Protein AF-V2XHR6-F1 (afdb_monomer_lite)

Organism: NCBI:txid592026

Secondary structure (DSSP, 8-state):
-HHHHHHHHHHHHHHHHHHHHHHHSSPPEEEETTEEEETTEEEEE---B--S-S-EEEEETTEEEEE--TT-TT--EEEEE-SS-EEEEEETT----TT-EEEEEETT-TT-EEESHHHHHHHHHHHH-S--B---HHHHHH--SS-EEEEEEETT-SSBEEEEEEEE-SSSEEEEETTTTEEEE--HHHHHHHHHTT--

Structure (mmCIF, N/CA/C/O backbone):
data_AF-V2XHR6-F1
#
_entry.id   AF-V2XHR6-F1
#
loop_
_atom_site.group_PDB
_atom_site.id
_atom_site.type_symbol
_atom_site.label_atom_id
_atom_site.label_alt_id
_atom_site.label_comp_id
_atom_sit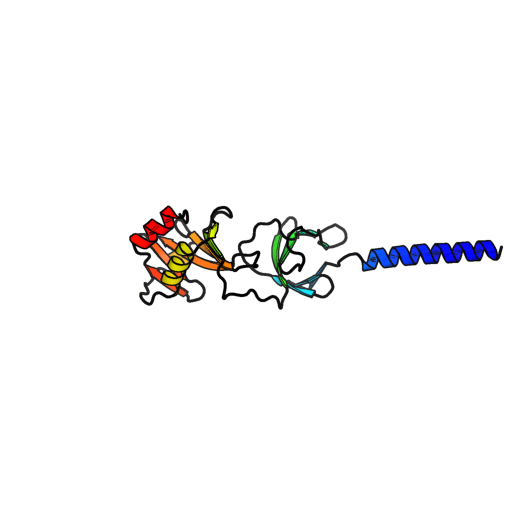e.label_asym_id
_atom_site.label_entity_id
_atom_site.label_seq_id
_atom_site.pdbx_PDB_ins_code
_atom_site.Cartn_x
_atom_site.Cartn_y
_atom_site.Cartn_z
_atom_site.occupancy
_atom_site.B_iso_or_equiv
_atom_site.auth_seq_id
_atom_site.auth_comp_id
_atom_site.auth_asym_id
_atom_site.auth_atom_id
_atom_site.pdbx_PDB_model_num
ATOM 1 N N . MET A 1 1 ? 50.169 3.629 -52.091 1.00 57.62 1 MET A N 1
ATOM 2 C CA . MET A 1 1 ? 48.699 3.752 -52.260 1.00 57.62 1 MET A CA 1
ATOM 3 C C . MET A 1 1 ? 47.903 2.581 -51.676 1.00 57.62 1 MET A C 1
ATOM 5 O O . MET A 1 1 ? 47.125 2.838 -50.771 1.00 57.62 1 MET A O 1
ATOM 9 N N . LYS A 1 2 ? 48.110 1.311 -52.079 1.00 58.31 2 LYS A N 1
ATOM 10 C CA . LYS A 1 2 ? 47.337 0.158 -51.541 1.00 58.31 2 LYS A CA 1
ATOM 11 C C . LYS A 1 2 ? 47.358 0.019 -50.005 1.00 58.31 2 LYS A C 1
ATOM 13 O O . LYS A 1 2 ? 46.316 -0.215 -49.410 1.00 58.31 2 LYS A O 1
ATOM 18 N N . LYS A 1 3 ? 48.515 0.222 -49.358 1.00 56.50 3 LYS A N 1
ATOM 19 C CA . LYS A 1 3 ? 48.637 0.144 -47.887 1.00 56.50 3 LYS A CA 1
ATOM 20 C C . LYS A 1 3 ? 47.847 1.246 -47.162 1.00 56.50 3 LYS A C 1
ATOM 22 O O . LYS A 1 3 ? 47.174 0.951 -46.189 1.00 56.50 3 LYS A O 1
ATOM 27 N N . MET A 1 4 ? 47.864 2.484 -47.667 1.00 66.38 4 MET A N 1
ATOM 28 C CA . MET A 1 4 ? 47.103 3.605 -47.085 1.00 66.38 4 MET A CA 1
ATOM 29 C C . MET A 1 4 ? 45.587 3.418 -47.223 1.00 66.38 4 MET A C 1
ATOM 31 O O . MET A 1 4 ? 44.853 3.719 -46.290 1.00 66.38 4 MET A O 1
ATOM 35 N N . LEU A 1 5 ? 45.130 2.863 -48.352 1.00 70.75 5 LEU A N 1
ATOM 36 C CA . LEU A 1 5 ? 43.724 2.501 -48.551 1.00 70.75 5 LEU A CA 1
ATOM 37 C C . LEU A 1 5 ? 43.280 1.422 -47.547 1.00 70.75 5 LEU A C 1
ATOM 39 O O . LEU A 1 5 ? 42.212 1.527 -46.956 1.00 70.75 5 LEU A O 1
ATOM 43 N N . MET A 1 6 ? 44.133 0.421 -47.307 1.00 73.44 6 MET A N 1
ATOM 44 C CA . MET A 1 6 ? 43.874 -0.654 -46.346 1.00 73.44 6 MET A CA 1
ATOM 45 C C . MET A 1 6 ? 43.779 -0.131 -44.904 1.00 73.44 6 MET A C 1
ATOM 47 O O . MET A 1 6 ? 42.862 -0.510 -44.182 1.00 73.44 6 MET A O 1
ATOM 51 N N . PHE A 1 7 ? 44.665 0.790 -44.502 1.00 74.88 7 PHE A N 1
ATOM 52 C CA . PHE A 1 7 ? 44.579 1.453 -43.195 1.00 74.88 7 PHE A CA 1
ATOM 53 C C . PHE A 1 7 ? 43.309 2.302 -43.049 1.00 74.88 7 PHE A C 1
ATOM 55 O O . PHE A 1 7 ? 42.684 2.273 -41.992 1.00 74.88 7 PHE A O 1
ATOM 62 N N . GLY A 1 8 ? 42.890 3.001 -44.111 1.00 79.62 8 GLY A N 1
ATOM 63 C CA . GLY A 1 8 ? 41.633 3.754 -44.120 1.00 79.62 8 GLY A CA 1
ATOM 64 C C . GLY A 1 8 ? 40.404 2.861 -43.925 1.00 79.62 8 GLY A C 1
ATOM 65 O O . GLY A 1 8 ? 39.538 3.183 -43.117 1.00 79.62 8 GLY A O 1
ATOM 66 N N . ILE A 1 9 ? 40.355 1.706 -44.599 1.00 83.75 9 ILE A N 1
ATOM 67 C CA . ILE A 1 9 ? 39.258 0.733 -44.457 1.00 83.75 9 ILE A CA 1
ATOM 68 C C . ILE A 1 9 ? 39.212 0.165 -43.033 1.00 83.75 9 ILE A C 1
ATOM 70 O O . ILE A 1 9 ? 38.149 0.152 -42.418 1.00 83.75 9 ILE A O 1
ATOM 74 N N . ILE A 1 10 ? 40.361 -0.243 -42.482 1.00 84.56 10 ILE A N 1
ATOM 75 C CA . ILE A 1 10 ? 40.445 -0.771 -41.110 1.00 84.56 10 ILE A CA 1
ATOM 76 C C . ILE A 1 10 ? 39.957 0.273 -40.097 1.00 84.56 10 ILE A C 1
ATOM 78 O O . ILE A 1 10 ? 39.183 -0.055 -39.200 1.00 84.56 10 ILE A O 1
ATOM 82 N N . PHE A 1 11 ? 40.355 1.536 -40.261 1.00 84.75 11 PHE A N 1
ATOM 83 C CA . PHE A 1 11 ? 39.934 2.621 -39.376 1.00 84.75 11 PHE A CA 1
ATOM 84 C C . PHE A 1 11 ? 38.416 2.863 -39.424 1.00 84.75 11 PHE A C 1
ATOM 86 O O . PHE A 1 11 ? 37.781 2.998 -38.379 1.00 84.75 11 PHE A O 1
ATOM 93 N N . VAL A 1 12 ? 37.811 2.837 -40.616 1.00 85.75 12 VAL A N 1
ATOM 94 C CA . VAL A 1 12 ? 36.351 2.949 -40.778 1.00 85.75 12 VAL A CA 1
ATOM 95 C C . VAL A 1 12 ? 35.624 1.761 -40.141 1.00 85.75 12 VAL A C 1
ATOM 97 O O . VAL A 1 12 ? 34.626 1.965 -39.454 1.00 85.75 12 VAL A O 1
ATOM 100 N N . CYS A 1 13 ? 36.134 0.535 -40.298 1.00 84.44 13 CYS A N 1
ATOM 101 C CA . CYS A 1 13 ? 35.567 -0.647 -39.644 1.00 84.44 13 CYS A CA 1
ATOM 102 C C . CYS A 1 13 ? 35.623 -0.541 -38.113 1.00 84.44 13 CYS A C 1
ATOM 104 O O . CYS A 1 13 ? 34.632 -0.840 -37.455 1.00 84.44 13 CYS A O 1
ATOM 106 N N . ILE A 1 14 ? 36.733 -0.061 -37.542 1.00 85.81 14 ILE A N 1
ATOM 107 C CA . ILE A 1 14 ? 36.858 0.158 -36.092 1.00 85.81 14 ILE A CA 1
ATOM 108 C C . ILE A 1 14 ? 35.838 1.199 -35.610 1.00 85.81 14 ILE A C 1
ATOM 110 O O . ILE A 1 14 ? 35.141 0.958 -34.626 1.00 85.81 14 ILE A O 1
ATOM 114 N N . LEU A 1 15 ? 35.693 2.324 -36.320 1.00 82.19 15 LEU A N 1
ATOM 115 C CA . LEU A 1 15 ? 34.703 3.353 -35.981 1.00 82.19 15 LEU A CA 1
ATOM 116 C C . LEU A 1 15 ? 33.262 2.831 -36.065 1.00 82.19 15 LEU A C 1
ATOM 118 O O . LEU A 1 15 ? 32.444 3.159 -35.204 1.00 82.19 15 LEU A O 1
ATOM 122 N N . LEU A 1 16 ? 32.953 2.003 -37.067 1.00 79.06 16 LEU A N 1
ATOM 123 C CA . LEU A 1 16 ? 31.651 1.349 -37.198 1.00 79.06 16 LEU A CA 1
ATOM 124 C C . LEU A 1 16 ? 31.395 0.368 -36.053 1.00 79.06 16 LEU A C 1
ATOM 126 O O . LEU A 1 16 ? 30.311 0.405 -35.480 1.00 79.06 16 LEU A O 1
ATOM 130 N N . CYS A 1 17 ? 32.384 -0.443 -35.668 1.00 77.50 17 CYS A N 1
ATOM 131 C CA . CYS A 1 17 ? 32.275 -1.347 -34.522 1.00 77.50 17 CYS A CA 1
ATOM 132 C C . CYS A 1 17 ? 32.045 -0.579 -33.211 1.00 77.50 17 CYS A C 1
ATOM 134 O O . CYS A 1 17 ? 31.165 -0.952 -32.442 1.00 77.50 17 CYS A O 1
ATOM 136 N N . ILE A 1 18 ? 32.760 0.529 -32.978 1.00 72.94 18 ILE A N 1
ATOM 137 C CA . ILE A 1 18 ? 32.564 1.387 -31.794 1.00 72.94 18 ILE A CA 1
ATOM 138 C C . ILE A 1 18 ? 31.161 2.014 -31.795 1.00 72.94 18 ILE A C 1
ATOM 140 O O . ILE A 1 18 ? 30.491 2.028 -30.760 1.00 72.94 18 ILE A O 1
ATOM 144 N N . LYS A 1 19 ? 30.671 2.491 -32.949 1.00 66.06 19 LYS A N 1
ATOM 145 C CA . LYS A 1 19 ? 29.293 2.994 -33.082 1.00 66.06 19 LYS A CA 1
ATOM 146 C C . LYS A 1 19 ? 28.244 1.905 -32.849 1.00 66.06 19 LYS A C 1
ATOM 148 O O . LYS A 1 19 ? 27.252 2.161 -32.179 1.00 66.06 19 LYS A O 1
ATOM 153 N N . LEU A 1 20 ? 28.461 0.696 -33.362 1.00 62.03 20 LEU A N 1
ATOM 154 C CA . LEU A 1 20 ? 27.555 -0.438 -33.161 1.00 62.03 20 LEU A CA 1
ATOM 155 C C . LEU A 1 20 ? 27.486 -0.837 -31.687 1.00 62.03 20 LEU A C 1
ATOM 157 O O . LEU A 1 20 ? 26.392 -0.943 -31.145 1.00 62.03 20 LEU A O 1
ATOM 161 N N . VAL A 1 21 ? 28.634 -0.964 -31.017 1.00 58.22 21 VAL A N 1
ATOM 162 C CA . VAL A 1 21 ? 28.699 -1.273 -29.579 1.00 58.22 21 VAL A CA 1
ATOM 163 C C . VAL A 1 21 ? 28.016 -0.185 -28.744 1.00 58.22 21 VAL A C 1
ATOM 165 O O . VAL A 1 21 ? 27.265 -0.498 -27.826 1.00 58.22 21 VAL A O 1
ATOM 168 N N . THR A 1 22 ? 28.198 1.093 -29.085 1.00 54.47 22 THR A N 1
ATOM 169 C CA . THR A 1 22 ? 27.545 2.202 -28.362 1.00 54.47 22 THR A CA 1
ATOM 170 C C . THR A 1 22 ? 26.046 2.339 -28.661 1.00 54.47 22 THR A C 1
ATOM 172 O O . THR A 1 22 ? 25.314 2.832 -27.807 1.00 54.47 22 THR A O 1
ATOM 175 N N . CYS A 1 23 ? 25.561 1.886 -29.822 1.00 51.00 23 CYS A N 1
ATOM 176 C CA . CYS A 1 23 ? 24.128 1.831 -30.143 1.00 51.00 23 CYS A CA 1
ATOM 177 C C . CYS A 1 23 ? 23.414 0.625 -29.512 1.00 51.00 23 CYS A C 1
ATOM 179 O O . CYS A 1 23 ? 22.261 0.768 -29.112 1.00 51.00 23 CYS A O 1
ATOM 181 N N . ILE A 1 24 ? 24.090 -0.526 -29.418 1.00 51.91 24 ILE A N 1
ATOM 182 C CA . ILE A 1 24 ? 23.574 -1.750 -28.779 1.00 51.91 24 ILE A CA 1
ATOM 183 C C . ILE A 1 24 ? 23.586 -1.617 -27.249 1.00 51.91 24 ILE A C 1
ATOM 185 O O . ILE A 1 24 ? 22.690 -2.119 -26.587 1.00 51.91 24 ILE A O 1
ATOM 189 N N . GLY A 1 25 ? 24.577 -0.923 -26.679 1.00 46.53 25 GLY A N 1
ATOM 190 C CA . GLY A 1 25 ? 24.705 -0.745 -25.228 1.00 46.53 25 GLY A CA 1
ATOM 191 C C . GLY A 1 25 ? 23.797 0.325 -24.612 1.00 46.53 25 GLY A C 1
ATOM 192 O O . GLY A 1 25 ? 23.827 0.508 -23.398 1.00 46.53 25 GLY A O 1
ATOM 193 N N . ARG A 1 26 ? 23.016 1.064 -25.411 1.00 53.12 26 ARG A N 1
ATOM 194 C CA . ARG A 1 26 ? 21.990 1.967 -24.873 1.00 53.12 26 ARG A CA 1
ATOM 195 C C . ARG A 1 26 ? 20.719 1.163 -24.662 1.00 53.12 26 ARG A C 1
ATOM 197 O O . ARG A 1 26 ? 20.143 0.707 -25.643 1.00 53.12 26 ARG A O 1
ATOM 204 N N . LYS A 1 27 ? 20.284 1.038 -23.406 1.00 57.81 27 LYS A N 1
ATOM 205 C CA . LYS A 1 27 ? 18.942 0.539 -23.109 1.00 57.81 27 LYS A CA 1
ATOM 206 C C . LYS A 1 27 ? 17.930 1.456 -23.792 1.00 57.81 27 LYS A C 1
ATOM 208 O O . LYS A 1 27 ? 17.979 2.675 -23.589 1.00 57.81 27 LYS A O 1
ATOM 213 N N . HIS A 1 28 ? 17.063 0.901 -24.629 1.00 67.81 28 HIS A N 1
ATOM 214 C CA . HIS A 1 28 ? 16.059 1.685 -25.353 1.00 67.81 28 HIS A CA 1
ATOM 215 C C . HIS A 1 28 ? 14.729 1.574 -24.621 1.00 67.81 28 HIS A C 1
ATOM 217 O O . HIS A 1 28 ? 14.176 0.482 -24.501 1.00 67.81 28 HIS A O 1
ATOM 223 N N . ALA A 1 29 ? 14.224 2.712 -24.143 1.00 73.06 29 ALA A N 1
ATOM 224 C CA . ALA A 1 29 ? 12.885 2.821 -23.585 1.00 73.06 29 ALA A CA 1
ATOM 225 C C . ALA A 1 29 ? 11.949 3.507 -24.583 1.00 73.06 29 ALA A C 1
ATOM 227 O O . ALA A 1 29 ? 12.281 4.560 -25.138 1.00 73.06 29 ALA A O 1
ATOM 228 N N . TYR A 1 30 ? 10.763 2.948 -24.793 1.00 74.62 30 TYR A N 1
ATOM 229 C CA . TYR A 1 30 ? 9.718 3.584 -25.591 1.00 74.62 30 TYR A CA 1
ATOM 230 C C . TYR A 1 30 ? 8.328 3.234 -25.067 1.00 74.62 30 TYR A C 1
ATOM 232 O O . TYR A 1 30 ? 8.140 2.230 -24.388 1.00 74.62 30 TYR A O 1
ATOM 240 N N . PHE A 1 31 ? 7.349 4.069 -25.406 1.00 76.19 31 PHE A N 1
ATOM 241 C CA . PHE A 1 31 ? 5.944 3.815 -25.105 1.00 76.19 31 PHE A CA 1
ATOM 242 C C . PHE A 1 31 ? 5.203 3.355 -26.357 1.00 76.19 31 PHE A C 1
ATOM 244 O O . PHE A 1 31 ? 5.386 3.922 -27.438 1.00 76.19 31 PHE A O 1
ATOM 251 N N . GLN A 1 32 ? 4.319 2.376 -26.196 1.00 78.19 32 GLN A N 1
ATOM 252 C CA . GLN A 1 32 ? 3.294 2.028 -27.176 1.00 78.19 32 GLN A CA 1
ATOM 253 C C . GLN A 1 32 ? 1.928 2.154 -26.495 1.00 78.19 32 GLN A C 1
ATOM 255 O O . GLN A 1 32 ? 1.488 1.266 -25.767 1.00 78.19 32 GLN A O 1
ATOM 260 N N . GLY A 1 33 ? 1.261 3.291 -26.702 1.00 78.94 33 GLY A N 1
ATOM 261 C CA . GLY A 1 33 ? 0.102 3.662 -25.887 1.00 78.94 33 GLY A CA 1
ATOM 262 C C . GLY A 1 33 ? 0.531 3.978 -24.451 1.00 78.94 33 GLY A C 1
ATOM 263 O O . GLY A 1 33 ? 1.434 4.788 -24.260 1.00 78.94 33 GLY A O 1
ATOM 264 N N . GLN A 1 34 ? -0.103 3.335 -23.467 1.00 75.81 34 GLN A N 1
ATOM 265 C CA . GLN A 1 34 ? 0.241 3.447 -22.038 1.00 75.81 34 GLN A CA 1
ATOM 266 C C . GLN A 1 34 ? 1.288 2.418 -21.577 1.00 75.81 34 GLN A C 1
ATOM 268 O O . GLN A 1 34 ? 1.705 2.440 -20.427 1.00 75.81 34 GLN A O 1
ATOM 273 N N . ILE A 1 35 ? 1.711 1.509 -22.458 1.00 81.50 35 ILE A N 1
ATOM 274 C CA . ILE A 1 35 ? 2.635 0.429 -22.108 1.00 81.50 35 ILE A CA 1
ATOM 275 C C . ILE A 1 35 ? 4.067 0.898 -22.355 1.00 81.50 35 ILE A C 1
ATOM 277 O O . ILE A 1 35 ? 4.390 1.371 -23.452 1.00 81.50 35 ILE A O 1
ATOM 281 N N . LEU A 1 36 ? 4.916 0.743 -21.343 1.00 83.12 36 LEU A N 1
ATOM 282 C CA . LEU A 1 36 ? 6.341 1.036 -21.407 1.00 83.12 36 LEU A CA 1
ATOM 283 C C . LEU A 1 36 ? 7.102 -0.228 -21.824 1.00 83.12 36 LEU A C 1
ATOM 285 O O . LEU A 1 36 ? 6.880 -1.306 -21.284 1.00 83.12 36 LEU A O 1
ATOM 289 N N . TYR A 1 37 ? 8.028 -0.086 -22.764 1.00 82.88 37 TYR A N 1
ATOM 290 C CA . TYR A 1 37 ? 8.948 -1.143 -23.163 1.00 82.88 37 TYR A CA 1
ATOM 291 C C . TYR A 1 37 ? 10.375 -0.732 -22.832 1.00 82.88 37 TYR A C 1
ATOM 293 O O . TYR A 1 37 ? 10.789 0.371 -23.192 1.00 82.88 37 TYR A O 1
ATOM 301 N N . ILE A 1 38 ? 11.124 -1.621 -22.182 1.00 80.06 38 ILE A N 1
ATOM 302 C CA . ILE A 1 38 ? 12.556 -1.463 -21.892 1.00 80.06 38 ILE A CA 1
ATOM 303 C C . ILE A 1 38 ? 13.267 -2.706 -22.416 1.00 80.06 38 ILE A C 1
ATOM 305 O O . ILE A 1 38 ? 13.015 -3.801 -21.929 1.00 80.06 38 ILE A O 1
ATOM 309 N N . ASP A 1 39 ? 14.126 -2.559 -23.425 1.00 78.06 39 ASP A N 1
ATOM 310 C CA . ASP A 1 39 ? 14.879 -3.679 -24.024 1.00 78.06 39 ASP A CA 1
ATOM 311 C C . ASP A 1 39 ? 13.999 -4.880 -24.444 1.00 78.06 39 ASP A C 1
ATOM 313 O O . ASP A 1 39 ? 14.410 -6.037 -24.393 1.00 78.06 39 ASP A O 1
ATOM 317 N N . GLY A 1 40 ? 12.768 -4.595 -24.888 1.00 79.62 40 GLY A N 1
ATOM 318 C CA . GLY A 1 40 ? 11.780 -5.598 -25.303 1.00 79.62 40 GLY A CA 1
ATOM 319 C C . GLY A 1 40 ? 10.942 -6.188 -24.164 1.00 79.62 40 GLY A C 1
ATOM 320 O O . GLY A 1 40 ? 9.994 -6.918 -24.441 1.00 79.62 40 GLY A O 1
ATOM 321 N N . GLU A 1 41 ? 11.241 -5.848 -22.911 1.00 85.19 41 GLU A N 1
ATOM 322 C CA . GLU A 1 41 ? 10.434 -6.212 -21.747 1.00 85.19 41 GLU A CA 1
ATOM 323 C C . GLU A 1 41 ? 9.270 -5.243 -21.574 1.00 85.19 41 GLU A C 1
ATOM 325 O O . GLU A 1 41 ? 9.429 -4.029 -21.716 1.00 85.19 41 GLU A O 1
ATOM 330 N N . GLU A 1 42 ? 8.099 -5.791 -21.261 1.00 88.81 42 GLU A N 1
ATOM 331 C CA . GLU A 1 42 ? 6.852 -5.043 -21.133 1.00 88.81 42 GLU A CA 1
ATOM 332 C C . GLU A 1 42 ? 6.604 -4.620 -19.681 1.00 88.81 42 GLU A C 1
ATOM 334 O O . GLU A 1 42 ? 6.702 -5.427 -18.749 1.00 88.81 42 GLU A O 1
ATOM 339 N N . TYR A 1 43 ? 6.236 -3.355 -19.511 1.00 85.69 43 TYR A N 1
ATOM 340 C CA . TYR A 1 43 ? 5.945 -2.719 -18.239 1.00 85.69 43 TYR A CA 1
ATOM 341 C C . TYR A 1 43 ? 4.559 -2.072 -18.277 1.00 85.69 43 TYR A C 1
ATOM 343 O O . TYR A 1 43 ? 4.245 -1.284 -19.174 1.00 85.69 43 TYR A O 1
ATOM 351 N N . GLU A 1 44 ? 3.749 -2.380 -17.271 1.00 86.94 44 GLU A N 1
ATOM 352 C CA . GLU A 1 44 ? 2.384 -1.880 -17.114 1.00 86.94 44 GLU A CA 1
ATOM 353 C C . GLU A 1 44 ? 2.332 -0.837 -15.997 1.00 86.94 44 GLU A C 1
ATOM 355 O O . GLU A 1 44 ? 3.025 -0.965 -14.985 1.00 86.94 44 GLU A O 1
ATOM 360 N N . GLU A 1 45 ? 1.518 0.204 -16.174 1.00 82.56 45 GLU A N 1
ATOM 361 C CA . GLU A 1 45 ? 1.297 1.213 -15.138 1.00 82.56 45 GLU A CA 1
ATOM 362 C C . GLU A 1 45 ? 0.693 0.561 -13.881 1.00 82.56 45 GLU A C 1
ATOM 364 O O . GLU A 1 45 ? -0.257 -0.218 -13.948 1.00 82.56 45 GLU A O 1
ATOM 369 N N . THR A 1 46 ? 1.240 0.883 -12.710 1.00 80.38 46 THR A N 1
ATOM 370 C CA . THR A 1 46 ? 0.733 0.418 -11.417 1.00 80.38 46 THR A CA 1
ATOM 371 C C . THR A 1 46 ? 0.692 1.570 -10.428 1.00 80.38 46 THR A C 1
ATOM 373 O O . THR A 1 46 ? 1.615 2.371 -10.323 1.00 80.38 46 THR A O 1
ATOM 376 N N . ALA A 1 47 ? -0.349 1.595 -9.601 1.00 78.50 47 ALA A N 1
ATOM 377 C CA . ALA A 1 47 ? -0.374 2.440 -8.416 1.00 78.50 47 ALA A CA 1
ATOM 378 C C . ALA A 1 47 ? 0.426 1.799 -7.269 1.00 78.50 47 ALA A C 1
ATOM 380 O O . ALA A 1 47 ? 0.627 0.576 -7.224 1.00 78.50 47 ALA A O 1
ATOM 381 N N . GLY A 1 48 ? 0.859 2.623 -6.320 1.00 75.44 48 GLY A N 1
ATOM 382 C CA . GLY A 1 48 ? 1.461 2.160 -5.078 1.00 75.44 48 GLY A CA 1
ATOM 383 C C . GLY A 1 48 ? 2.304 3.220 -4.386 1.00 75.44 48 GLY A C 1
ATOM 384 O O . GLY A 1 48 ? 2.598 4.277 -4.941 1.00 75.44 48 GLY A O 1
ATOM 385 N N . PHE A 1 49 ? 2.696 2.898 -3.161 1.00 74.94 49 PHE A N 1
ATOM 386 C CA . PHE A 1 49 ? 3.482 3.749 -2.285 1.00 74.94 49 PHE A CA 1
ATOM 387 C C . PHE A 1 49 ? 4.943 3.246 -2.246 1.00 74.94 49 PHE A C 1
ATOM 389 O O . PHE A 1 49 ? 5.290 2.349 -1.485 1.00 74.94 49 PHE A O 1
ATOM 396 N N . TYR A 1 50 ? 5.804 3.793 -3.109 1.00 69.44 50 TYR A N 1
ATOM 397 C CA . TYR A 1 50 ? 7.263 3.641 -3.157 1.00 69.44 50 TYR A CA 1
ATOM 398 C C . TYR A 1 50 ? 8.083 4.929 -2.872 1.00 69.44 50 TYR A C 1
ATOM 400 O O . TYR A 1 50 ? 7.774 6.028 -3.341 1.00 69.44 50 TYR A O 1
ATOM 408 N N . LYS A 1 51 ? 9.216 4.800 -2.167 1.00 61.47 51 LYS A N 1
ATOM 409 C CA . LYS A 1 51 ? 10.187 5.902 -2.062 1.00 61.47 51 LYS A CA 1
ATOM 410 C C . LYS A 1 51 ? 10.774 6.143 -3.455 1.00 61.47 51 LYS A C 1
ATOM 412 O O . LYS A 1 51 ? 11.288 5.215 -4.070 1.00 61.47 51 LYS A O 1
ATOM 417 N N . GLU A 1 52 ? 10.718 7.382 -3.940 1.00 55.00 52 GLU A N 1
ATOM 418 C CA . GLU A 1 52 ? 11.060 7.787 -5.319 1.00 55.00 52 GLU A CA 1
ATOM 419 C C . GLU A 1 52 ? 12.485 7.440 -5.807 1.00 55.00 52 GLU A C 1
ATOM 421 O O . GLU A 1 52 ? 12.841 7.704 -6.953 1.00 55.00 52 GLU A O 1
ATOM 426 N N . SER A 1 53 ? 13.321 6.846 -4.964 1.00 45.28 53 SER A N 1
ATOM 427 C CA . SER A 1 53 ? 14.739 6.628 -5.202 1.00 45.28 53 SER A CA 1
ATOM 428 C C . SER A 1 53 ? 15.094 5.415 -6.065 1.00 45.28 53 SER A C 1
ATOM 430 O O . SER A 1 53 ? 16.257 5.050 -5.990 1.00 45.28 53 SER A O 1
ATOM 432 N N . ASN A 1 54 ? 14.179 4.761 -6.810 1.00 52.25 54 ASN A N 1
ATOM 433 C CA . ASN A 1 54 ? 14.416 3.359 -7.227 1.00 52.25 54 ASN A CA 1
ATOM 434 C C . ASN A 1 54 ? 14.497 3.017 -8.735 1.00 52.25 54 ASN A C 1
ATOM 436 O O . ASN A 1 54 ? 15.033 1.960 -9.021 1.00 52.25 54 ASN A O 1
ATOM 440 N N . THR A 1 55 ? 14.091 3.862 -9.694 1.00 52.81 55 THR A N 1
ATOM 441 C CA . THR A 1 55 ? 14.545 3.883 -11.121 1.00 52.81 55 THR A CA 1
ATOM 442 C C . THR A 1 55 ? 13.821 5.024 -11.821 1.00 52.81 55 THR A C 1
ATOM 444 O O . THR A 1 55 ? 12.595 5.017 -11.843 1.00 52.81 55 THR A O 1
ATOM 447 N N . VAL A 1 56 ? 14.544 5.996 -12.388 1.00 55.22 56 VAL A N 1
ATOM 448 C CA . VAL A 1 56 ? 13.939 7.139 -13.094 1.00 55.22 56 VAL A CA 1
ATOM 449 C C . VAL A 1 56 ? 14.254 7.044 -14.582 1.00 55.22 56 VAL A C 1
ATOM 451 O O . VAL A 1 56 ? 15.398 7.203 -15.008 1.00 55.22 56 VAL A O 1
ATOM 454 N N . ILE A 1 57 ? 13.225 6.836 -15.398 1.00 57.81 57 ILE A N 1
ATOM 455 C CA . ILE A 1 57 ? 13.313 7.102 -16.831 1.00 57.81 57 ILE A CA 1
ATOM 456 C C . ILE A 1 57 ? 12.984 8.572 -17.029 1.00 57.81 57 ILE A C 1
ATOM 458 O O . ILE A 1 57 ? 11.854 8.995 -16.783 1.00 57.81 57 ILE A O 1
ATOM 462 N N . SER A 1 58 ? 13.960 9.342 -17.500 1.00 54.81 58 SER A N 1
ATOM 463 C CA . SER A 1 58 ? 13.746 10.746 -17.840 1.00 54.81 58 SER A CA 1
ATOM 464 C C . SER A 1 58 ? 13.656 10.896 -19.351 1.00 54.81 58 SER A C 1
ATOM 466 O O . SER A 1 58 ? 14.498 10.408 -20.113 1.00 54.81 58 SER A O 1
ATOM 468 N N . ARG A 1 59 ? 12.622 11.605 -19.801 1.00 53.69 59 ARG A N 1
ATOM 469 C CA . ARG A 1 59 ? 12.498 12.022 -21.198 1.00 53.69 59 ARG A CA 1
ATOM 470 C C . ARG A 1 59 ? 13.606 13.025 -21.535 1.00 53.69 59 ARG A C 1
ATOM 472 O O . ARG A 1 59 ? 13.736 14.049 -20.874 1.00 53.69 59 ARG A O 1
ATOM 479 N N . THR A 1 60 ? 14.379 12.735 -22.572 1.00 52.56 60 THR A N 1
ATOM 480 C CA . THR A 1 60 ? 15.359 13.654 -23.170 1.00 52.56 60 THR A CA 1
ATOM 481 C C . THR A 1 60 ? 14.879 14.094 -24.551 1.00 52.56 60 THR A C 1
ATOM 483 O O . THR A 1 60 ? 13.975 13.479 -25.126 1.00 52.56 60 THR A O 1
ATOM 486 N N . ASP A 1 61 ? 15.518 15.113 -25.123 1.00 41.38 61 ASP A N 1
ATOM 487 C CA . ASP A 1 61 ? 15.204 15.635 -26.463 1.00 41.38 61 ASP A CA 1
ATOM 488 C C . ASP A 1 61 ? 15.327 14.576 -27.583 1.00 41.38 61 ASP A C 1
ATOM 490 O O . ASP A 1 61 ? 14.781 14.755 -28.667 1.00 41.38 61 ASP A O 1
ATOM 494 N N . ASN A 1 62 ? 15.993 13.444 -27.309 1.00 47.06 62 ASN A N 1
ATOM 495 C CA . ASN A 1 62 ? 16.210 12.332 -28.242 1.00 47.06 62 ASN A CA 1
ATOM 496 C C . ASN A 1 62 ? 15.422 11.051 -27.889 1.00 47.06 62 ASN A C 1
ATOM 498 O O . ASN A 1 62 ? 15.752 9.977 -28.391 1.00 47.06 62 ASN A O 1
ATOM 502 N N . GLY A 1 63 ? 14.410 11.140 -27.019 1.00 55.94 63 GLY A N 1
ATOM 503 C CA . GLY A 1 63 ? 13.633 9.993 -26.525 1.00 55.94 63 GLY A CA 1
ATOM 504 C C . GLY A 1 63 ? 13.810 9.744 -25.024 1.00 55.94 63 GLY A C 1
ATOM 505 O O . GLY A 1 63 ? 14.444 10.530 -24.315 1.00 55.94 63 GLY A O 1
ATOM 506 N N . PHE A 1 64 ? 13.222 8.665 -24.509 1.00 58.44 64 PHE A N 1
ATOM 507 C CA . PHE A 1 64 ? 13.342 8.293 -23.098 1.00 58.44 64 PHE A CA 1
ATOM 508 C C . PHE A 1 64 ? 14.713 7.659 -22.836 1.00 58.44 64 PHE A C 1
ATOM 510 O O . PHE A 1 64 ? 15.065 6.659 -23.456 1.00 58.44 64 PHE A O 1
ATOM 517 N N . THR A 1 65 ? 15.498 8.252 -21.933 1.00 58.22 65 THR A N 1
ATOM 518 C CA . THR A 1 65 ? 16.775 7.682 -21.482 1.00 58.22 65 THR A CA 1
ATOM 519 C C . THR A 1 65 ? 16.581 7.109 -20.084 1.00 58.22 65 THR A C 1
ATOM 521 O O . THR A 1 65 ? 16.052 7.780 -19.194 1.00 58.22 65 THR A O 1
ATOM 524 N N . ILE A 1 66 ? 17.002 5.861 -19.892 1.00 59.91 66 ILE A N 1
ATOM 525 C CA . ILE A 1 66 ? 16.963 5.193 -18.591 1.00 59.91 66 ILE A CA 1
ATOM 526 C C . ILE A 1 66 ? 18.178 5.648 -17.790 1.00 59.91 66 ILE A C 1
ATOM 528 O O . ILE A 1 66 ? 19.314 5.438 -18.219 1.00 59.91 66 ILE A O 1
ATOM 532 N N . TYR A 1 67 ? 17.946 6.259 -16.633 1.00 56.41 67 TYR A N 1
ATOM 533 C CA . TYR A 1 67 ? 18.997 6.471 -15.648 1.00 56.41 67 TYR A CA 1
ATOM 534 C C . TYR A 1 67 ? 18.941 5.286 -14.686 1.00 56.41 67 TYR A C 1
ATOM 536 O O . TYR A 1 67 ? 17.934 5.083 -14.010 1.00 56.41 67 TYR A O 1
ATOM 544 N N . GLU A 1 68 ? 19.991 4.460 -14.692 1.00 51.44 68 GLU A N 1
ATOM 545 C CA . GLU A 1 68 ? 20.115 3.337 -13.760 1.00 51.44 68 GLU A CA 1
ATOM 546 C C . GLU A 1 68 ? 20.130 3.846 -12.321 1.00 51.44 68 GLU A C 1
ATOM 548 O O . GLU A 1 68 ? 20.712 4.891 -12.016 1.00 51.44 68 GLU A O 1
ATOM 553 N N . VAL A 1 69 ? 19.492 3.093 -11.433 1.00 52.16 69 VAL A N 1
ATOM 554 C CA . VAL A 1 69 ? 19.358 3.460 -10.031 1.00 52.16 69 VAL A CA 1
ATOM 555 C C . VAL A 1 69 ? 19.818 2.316 -9.137 1.00 52.16 69 VAL A C 1
ATOM 557 O O . VAL A 1 69 ? 19.626 1.138 -9.423 1.00 52.16 69 VAL A O 1
ATOM 560 N N . VAL A 1 70 ? 20.487 2.685 -8.049 1.00 45.56 70 VAL A N 1
ATOM 561 C CA . VAL A 1 70 ? 21.100 1.762 -7.095 1.00 45.56 70 VAL A CA 1
ATOM 562 C C . VAL A 1 70 ? 20.019 1.169 -6.189 1.00 45.56 70 VAL A C 1
ATOM 564 O O . VAL A 1 70 ? 19.394 1.907 -5.435 1.00 45.56 70 VAL A O 1
ATOM 567 N N . GLY A 1 71 ? 19.837 -0.156 -6.216 1.00 47.25 71 GLY A N 1
ATOM 568 C CA . GLY A 1 71 ? 18.976 -0.881 -5.266 1.00 47.25 71 GLY A CA 1
ATOM 569 C C . GLY A 1 71 ? 17.898 -1.782 -5.878 1.00 47.25 71 GLY A C 1
ATOM 570 O O . GLY A 1 71 ? 17.365 -2.616 -5.155 1.00 47.25 71 GLY A O 1
ATOM 571 N N . ASP A 1 72 ? 17.619 -1.676 -7.180 1.00 57.06 72 ASP A N 1
ATOM 572 C CA . ASP A 1 72 ? 16.739 -2.597 -7.922 1.00 57.06 72 ASP A CA 1
ATOM 573 C C . ASP A 1 72 ? 17.488 -3.162 -9.146 1.00 57.06 72 ASP A C 1
ATOM 575 O O . ASP A 1 72 ? 17.317 -2.673 -10.263 1.00 57.06 72 ASP A O 1
ATOM 579 N N . PRO A 1 73 ? 18.384 -4.153 -8.959 1.00 60.25 73 PRO A N 1
ATOM 580 C CA . PRO A 1 73 ? 19.189 -4.690 -10.058 1.00 60.25 73 PRO A CA 1
ATOM 581 C C . PRO A 1 73 ? 18.346 -5.423 -11.112 1.00 60.25 73 PRO A C 1
ATOM 583 O O . PRO A 1 73 ? 18.781 -5.562 -12.257 1.00 60.25 73 PRO A O 1
ATOM 586 N N . GLU A 1 74 ? 17.155 -5.895 -10.738 1.00 71.00 74 GLU A N 1
ATOM 587 C CA . GLU A 1 74 ? 16.250 -6.626 -11.626 1.00 71.00 74 GLU A CA 1
ATOM 588 C C . GLU A 1 74 ? 15.335 -5.694 -12.432 1.00 71.00 74 GLU A C 1
ATOM 590 O O . GLU A 1 74 ? 14.781 -6.123 -13.444 1.00 71.00 74 GLU A O 1
ATOM 595 N N . HIS A 1 75 ? 15.234 -4.417 -12.042 1.00 73.50 75 HIS A N 1
ATOM 596 C CA . HIS A 1 75 ? 14.354 -3.414 -12.647 1.00 73.50 75 HIS A CA 1
ATOM 597 C C . HIS A 1 75 ? 12.899 -3.900 -12.714 1.00 73.50 75 HIS A C 1
ATOM 599 O O . HIS A 1 75 ? 12.236 -3.767 -13.747 1.00 73.50 75 HIS A O 1
ATOM 605 N N . ASN A 1 76 ? 12.403 -4.503 -11.630 1.00 79.12 76 ASN A N 1
ATOM 606 C CA . ASN A 1 76 ? 11.020 -4.986 -11.566 1.00 79.12 76 ASN A CA 1
ATOM 607 C C . ASN A 1 76 ? 10.027 -3.818 -11.503 1.00 79.12 76 ASN A C 1
ATOM 609 O O . ASN A 1 76 ? 8.918 -3.931 -12.034 1.00 79.12 76 ASN A O 1
ATOM 613 N N . TYR A 1 77 ? 10.447 -2.692 -10.916 1.00 78.62 77 TYR A N 1
ATOM 614 C CA . TYR A 1 77 ? 9.683 -1.452 -10.879 1.00 78.62 77 TYR A CA 1
ATOM 615 C C . TYR A 1 77 ? 10.461 -0.297 -11.488 1.00 78.62 77 TYR A C 1
ATOM 617 O O . TYR A 1 77 ? 11.639 -0.086 -11.207 1.00 78.62 77 TYR A O 1
ATOM 625 N N . VAL A 1 78 ? 9.771 0.501 -12.297 1.00 78.56 78 VAL A N 1
ATOM 626 C CA . VAL A 1 78 ? 10.380 1.622 -13.003 1.00 78.56 78 VAL A CA 1
ATOM 627 C C . VAL A 1 78 ? 9.462 2.828 -12.965 1.00 78.56 78 VAL A C 1
ATOM 629 O O . VAL A 1 78 ? 8.277 2.732 -13.263 1.00 78.56 78 VAL A O 1
ATOM 632 N N . VAL A 1 79 ? 10.007 3.988 -12.613 1.00 75.62 79 VAL A N 1
ATOM 633 C CA . VAL A 1 79 ? 9.265 5.246 -12.607 1.00 75.62 79 VAL A CA 1
ATOM 634 C C . VAL A 1 79 ? 9.579 5.994 -13.893 1.00 75.62 79 VAL A C 1
ATOM 636 O O . VAL A 1 79 ? 10.716 6.410 -14.128 1.00 75.62 79 VAL A O 1
ATOM 639 N N . ALA A 1 80 ? 8.569 6.183 -14.735 1.00 72.38 80 ALA A N 1
ATOM 640 C CA . ALA A 1 80 ? 8.680 7.023 -15.916 1.00 72.38 80 ALA A CA 1
ATOM 641 C C . ALA A 1 80 ? 8.279 8.458 -15.566 1.00 72.38 80 ALA A C 1
ATOM 643 O O . ALA A 1 80 ? 7.148 8.706 -15.142 1.00 72.38 80 ALA A O 1
ATOM 644 N N . ARG A 1 81 ? 9.211 9.404 -15.749 1.00 67.88 81 ARG A N 1
ATOM 645 C CA . ARG A 1 81 ? 8.996 10.825 -15.462 1.00 67.88 81 ARG A CA 1
ATOM 646 C C . ARG A 1 81 ? 9.003 11.698 -16.706 1.00 67.88 81 ARG A C 1
ATOM 648 O O . ARG A 1 81 ? 9.866 11.601 -17.584 1.00 67.88 81 ARG A O 1
ATOM 655 N N . SER A 1 82 ? 8.064 12.633 -16.704 1.00 60.19 82 SER A N 1
ATOM 656 C CA . SER A 1 82 ? 8.034 13.821 -17.548 1.00 60.19 82 SER A CA 1
ATOM 657 C C . SER A 1 82 ? 7.914 15.064 -16.648 1.00 60.19 82 SER A C 1
ATOM 659 O O . SER A 1 82 ? 7.687 14.945 -15.447 1.00 60.19 82 SER A O 1
ATOM 661 N N . PHE A 1 83 ? 8.060 16.271 -17.204 1.00 49.69 83 PHE A N 1
ATOM 662 C CA . PHE A 1 83 ? 7.790 17.514 -16.459 1.00 49.69 83 PHE A CA 1
ATOM 663 C C . PHE A 1 83 ? 6.351 17.580 -15.901 1.00 49.69 83 PHE A C 1
ATOM 665 O O . PHE A 1 83 ? 6.103 18.306 -14.944 1.00 49.69 83 PHE A O 1
ATOM 672 N N . LEU A 1 84 ? 5.415 16.829 -16.491 1.00 50.31 84 LEU A N 1
ATOM 673 C CA . LEU A 1 84 ? 3.992 16.836 -16.144 1.00 50.31 84 LEU A CA 1
ATOM 674 C C . LEU A 1 84 ? 3.519 15.544 -15.465 1.00 50.31 84 LEU A C 1
ATOM 676 O O . LEU A 1 84 ? 2.422 15.530 -14.920 1.00 50.31 84 LEU A O 1
ATOM 680 N N . ASP A 1 85 ? 4.325 14.478 -15.484 1.00 59.53 85 ASP A N 1
ATOM 681 C CA . ASP A 1 85 ? 3.860 13.123 -15.193 1.00 59.53 85 ASP A CA 1
ATOM 682 C C . ASP A 1 85 ? 4.869 12.304 -14.380 1.00 59.53 85 ASP A C 1
ATOM 684 O O . ASP A 1 85 ? 6.076 12.356 -14.631 1.00 59.53 85 ASP A O 1
ATOM 688 N N . ASN A 1 86 ? 4.359 11.491 -13.452 1.00 70.38 86 ASN A N 1
ATOM 689 C CA . ASN A 1 86 ? 5.142 10.578 -12.618 1.00 70.38 86 ASN A CA 1
ATOM 690 C C . ASN A 1 86 ? 4.392 9.243 -12.497 1.00 70.38 86 ASN A C 1
ATOM 692 O O . ASN A 1 86 ? 3.563 9.072 -11.603 1.00 70.38 86 ASN A O 1
ATOM 696 N N . TYR A 1 87 ? 4.654 8.316 -13.420 1.00 76.75 87 TYR A N 1
ATOM 697 C CA . TYR A 1 87 ? 3.948 7.034 -13.484 1.00 76.75 87 TYR A CA 1
ATOM 698 C C . TYR A 1 87 ? 4.875 5.889 -13.082 1.00 76.75 87 TYR A C 1
ATOM 700 O O . TYR A 1 87 ? 5.919 5.654 -13.702 1.00 76.75 87 TYR A O 1
ATOM 708 N N . LEU A 1 88 ? 4.476 5.155 -12.045 1.00 80.81 88 LEU A N 1
ATOM 709 C CA . LEU A 1 88 ? 5.128 3.913 -11.656 1.00 80.81 88 LEU A CA 1
ATOM 710 C C . LEU A 1 88 ? 4.670 2.798 -12.596 1.00 80.81 88 LEU A C 1
ATOM 712 O O . LEU A 1 88 ? 3.479 2.623 -12.831 1.00 80.81 88 LEU A O 1
ATOM 716 N N . HIS A 1 89 ? 5.623 2.024 -13.092 1.00 82.62 89 HIS A N 1
ATOM 717 C CA . HIS A 1 89 ? 5.374 0.841 -13.890 1.00 82.62 89 HIS A CA 1
ATOM 718 C C . HIS A 1 89 ? 5.994 -0.391 -13.241 1.00 82.62 89 HIS A C 1
ATOM 720 O O . HIS A 1 89 ? 7.012 -0.303 -12.550 1.00 82.62 89 HIS A O 1
ATOM 726 N N . VAL A 1 90 ? 5.388 -1.545 -13.489 1.00 83.50 90 VAL A N 1
ATOM 727 C CA . VAL A 1 90 ? 5.858 -2.858 -13.050 1.00 83.50 90 VAL A CA 1
ATOM 728 C C . VAL A 1 90 ? 6.001 -3.773 -14.252 1.00 83.50 90 VAL A C 1
ATOM 730 O O . VAL A 1 90 ? 5.205 -3.712 -15.188 1.00 83.50 90 VAL A O 1
ATOM 733 N N . LYS A 1 91 ? 7.018 -4.629 -14.240 1.00 86.88 91 LYS A N 1
ATOM 734 C CA . LYS A 1 91 ? 7.203 -5.643 -15.280 1.00 86.88 91 LYS A CA 1
ATOM 735 C C . LYS A 1 91 ? 5.972 -6.565 -15.342 1.00 86.88 91 LYS A C 1
ATOM 737 O O . LYS A 1 91 ? 5.570 -7.112 -14.319 1.00 86.88 91 LYS A O 1
ATOM 742 N N . LYS A 1 92 ? 5.399 -6.786 -16.530 1.00 84.44 92 LYS A N 1
ATOM 743 C CA . LYS A 1 92 ? 4.089 -7.450 -16.750 1.00 84.44 92 LYS A CA 1
ATOM 744 C C . LYS A 1 92 ? 3.892 -8.814 -16.075 1.00 84.44 92 LYS A C 1
ATOM 746 O O . LYS A 1 92 ? 2.779 -9.183 -15.722 1.00 84.44 92 LYS A O 1
ATOM 751 N N . ASN A 1 93 ? 4.970 -9.569 -15.885 1.00 84.06 93 ASN A N 1
ATOM 752 C CA . ASN A 1 93 ? 4.929 -10.900 -15.270 1.00 84.06 93 ASN A CA 1
ATOM 753 C C . ASN A 1 93 ? 5.571 -10.944 -13.878 1.00 84.06 93 ASN A C 1
ATOM 755 O O . ASN A 1 93 ? 5.747 -12.026 -13.317 1.00 84.06 93 ASN A O 1
ATOM 759 N N . TYR A 1 94 ? 5.960 -9.796 -13.326 1.00 82.94 94 TYR A N 1
ATOM 760 C CA . TYR A 1 94 ? 6.499 -9.739 -11.979 1.00 82.94 94 TYR A CA 1
ATOM 761 C C . TYR A 1 94 ? 5.370 -9.919 -10.964 1.00 82.94 94 TYR A C 1
ATOM 763 O O . TYR A 1 94 ? 4.397 -9.165 -10.933 1.00 82.94 94 TYR A O 1
ATOM 771 N N . ALA A 1 95 ? 5.516 -10.935 -10.119 1.00 82.12 95 ALA A N 1
ATOM 772 C CA . ALA A 1 95 ? 4.587 -11.232 -9.049 1.00 82.12 95 ALA A CA 1
ATOM 773 C C . ALA A 1 95 ? 5.322 -11.177 -7.714 1.00 82.12 95 ALA A C 1
ATOM 775 O O . ALA A 1 95 ? 6.270 -11.919 -7.468 1.00 82.12 95 ALA A O 1
ATOM 776 N N . VAL A 1 96 ? 4.842 -10.298 -6.844 1.00 79.75 96 VAL A N 1
ATOM 777 C CA . VAL A 1 96 ? 5.311 -10.189 -5.466 1.00 79.75 96 VAL A CA 1
ATOM 778 C C . VAL A 1 96 ? 4.805 -11.384 -4.667 1.00 79.75 96 VAL A C 1
ATOM 780 O O . VAL A 1 96 ? 3.632 -11.755 -4.779 1.00 79.75 96 VAL A O 1
ATOM 783 N N . ASP A 1 97 ? 5.658 -11.952 -3.817 1.00 82.50 97 ASP A N 1
ATOM 784 C CA . ASP A 1 97 ? 5.226 -12.930 -2.823 1.00 82.50 97 ASP A CA 1
ATOM 785 C C . ASP A 1 97 ? 4.362 -12.249 -1.751 1.00 82.50 97 ASP A C 1
ATOM 787 O O . ASP A 1 97 ? 4.848 -11.550 -0.862 1.00 82.50 97 ASP A O 1
ATOM 791 N N . LYS A 1 98 ? 3.049 -12.472 -1.835 1.00 86.00 98 LYS A N 1
ATOM 792 C CA . LYS A 1 98 ? 2.067 -11.893 -0.910 1.00 86.00 98 LYS A CA 1
ATOM 793 C C . LYS A 1 98 ? 1.947 -12.653 0.416 1.00 86.00 98 LYS A C 1
ATOM 795 O O . LYS A 1 98 ? 1.131 -12.279 1.255 1.00 86.00 98 LYS A O 1
ATOM 800 N N . THR A 1 99 ? 2.709 -13.729 0.617 1.00 86.19 99 THR A N 1
ATOM 801 C CA . THR A 1 99 ? 2.650 -14.529 1.853 1.00 86.19 99 THR A CA 1
ATOM 802 C C . THR A 1 99 ? 3.483 -13.930 2.985 1.00 86.19 99 THR A C 1
ATOM 804 O O . THR A 1 99 ? 3.192 -14.176 4.157 1.00 86.19 99 THR A O 1
ATOM 807 N N . ALA A 1 100 ? 4.472 -13.097 2.649 1.00 89.25 100 ALA A N 1
ATOM 808 C CA . ALA A 1 100 ? 5.406 -12.508 3.596 1.00 89.25 100 ALA A CA 1
ATOM 809 C C . ALA A 1 100 ? 5.190 -10.991 3.714 1.00 89.25 100 ALA A C 1
ATOM 811 O O . ALA A 1 100 ? 5.716 -10.198 2.932 1.00 89.25 100 ALA A O 1
ATOM 812 N N . ILE A 1 101 ? 4.420 -10.580 4.722 1.00 93.56 101 ILE A N 1
ATOM 813 C CA . ILE A 1 101 ? 4.168 -9.166 5.031 1.00 93.56 101 ILE A CA 1
ATOM 814 C C . ILE A 1 101 ? 5.339 -8.616 5.852 1.00 93.56 101 ILE A C 1
ATOM 816 O O . ILE A 1 101 ? 5.675 -9.168 6.898 1.00 93.56 101 ILE A O 1
ATOM 820 N N . GLU A 1 102 ? 5.935 -7.519 5.394 1.00 92.31 102 GLU A N 1
ATOM 821 C CA . GLU A 1 102 ? 7.000 -6.796 6.100 1.00 92.31 102 GLU A CA 1
ATOM 822 C C . GLU A 1 102 ? 6.420 -5.754 7.070 1.00 92.31 102 GLU A C 1
ATOM 824 O O . GLU A 1 102 ? 6.925 -5.563 8.178 1.00 92.31 102 GLU A O 1
ATOM 829 N N . GLY A 1 103 ? 5.330 -5.094 6.670 1.00 93.56 103 GLY A N 1
ATOM 830 C CA . GLY A 1 103 ? 4.684 -4.060 7.469 1.00 93.56 103 GLY A CA 1
ATOM 831 C C . GLY A 1 103 ? 3.617 -3.293 6.698 1.00 93.56 103 GLY A C 1
ATOM 832 O O . GLY A 1 103 ? 3.108 -3.759 5.675 1.00 93.56 103 GLY A O 1
ATOM 833 N N . TYR A 1 104 ? 3.288 -2.106 7.200 1.00 93.31 104 TYR A N 1
ATOM 834 C CA . TYR A 1 104 ? 2.269 -1.230 6.628 1.00 93.31 104 TYR A CA 1
ATOM 835 C C . TYR A 1 104 ? 2.742 0.224 6.624 1.00 93.31 104 TYR A C 1
ATOM 837 O O . TYR A 1 104 ? 3.442 0.650 7.542 1.00 93.31 104 TYR A O 1
ATOM 845 N N . PHE A 1 105 ? 2.339 0.980 5.605 1.00 90.38 105 PHE A N 1
ATOM 846 C CA . PHE A 1 105 ? 2.444 2.438 5.589 1.00 90.38 105 PHE A CA 1
ATOM 847 C C . PHE A 1 105 ? 1.082 3.057 5.870 1.00 90.38 105 PHE A C 1
ATOM 849 O O . PHE A 1 105 ? 0.060 2.560 5.384 1.00 90.38 105 PHE A O 1
ATOM 856 N N . PHE A 1 106 ? 1.095 4.173 6.589 1.00 89.12 106 PHE A N 1
ATOM 857 C CA . PHE A 1 106 ? -0.085 4.973 6.887 1.00 89.12 106 PHE A CA 1
ATOM 858 C C . PHE A 1 106 ? 0.135 6.381 6.325 1.00 89.12 106 PHE A C 1
ATOM 860 O O . PHE A 1 106 ? 1.025 7.088 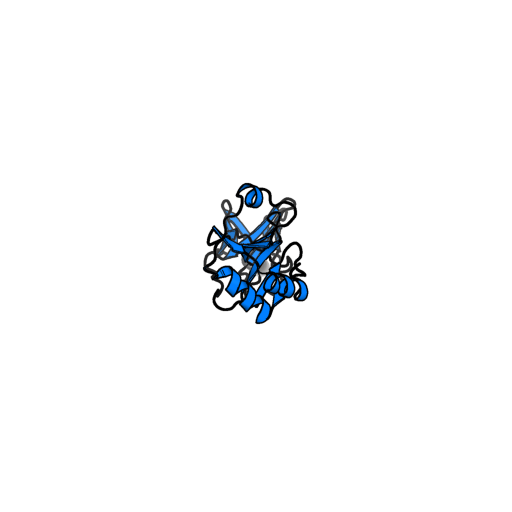6.774 1.00 89.12 106 PHE A O 1
ATOM 867 N N . GLU A 1 107 ? -0.630 6.794 5.313 1.00 79.81 107 GLU A N 1
ATOM 868 C CA . GLU A 1 107 ? -0.504 8.148 4.745 1.00 79.81 107 GLU A CA 1
ATOM 869 C C . GLU A 1 107 ? -0.771 9.248 5.800 1.00 79.81 107 GLU A C 1
ATOM 871 O O . GLU A 1 107 ? -1.547 9.030 6.744 1.00 79.81 107 GLU A O 1
ATOM 876 N N . PRO A 1 108 ? -0.171 10.452 5.643 1.00 58.94 108 PRO A N 1
ATOM 877 C CA . PRO A 1 108 ? 0.341 11.017 4.383 1.00 58.94 108 PRO A CA 1
ATOM 878 C C . PRO A 1 108 ? 1.849 10.855 4.069 1.00 58.94 108 PRO A C 1
ATOM 880 O O . PRO A 1 108 ? 2.274 11.363 3.031 1.00 58.94 108 PRO A O 1
ATOM 883 N N . GLY A 1 109 ? 2.682 10.198 4.891 1.00 59.62 109 GLY A N 1
ATOM 884 C CA . GLY A 1 109 ? 4.149 10.204 4.707 1.00 59.62 109 GLY A CA 1
ATOM 885 C C . GLY A 1 109 ? 4.830 8.836 4.536 1.00 59.62 109 GLY A C 1
ATOM 886 O O . GLY A 1 109 ? 4.451 7.850 5.153 1.00 59.62 109 GLY A O 1
ATOM 887 N N . TYR A 1 110 ? 5.936 8.778 3.769 1.00 54.41 110 TYR A N 1
ATOM 888 C CA . TYR A 1 110 ? 6.845 7.601 3.739 1.00 54.41 110 TYR A CA 1
ATOM 889 C C . TYR A 1 110 ? 7.505 7.281 5.075 1.00 54.41 110 TYR A C 1
ATOM 891 O O . TYR A 1 110 ? 7.998 6.169 5.251 1.00 54.41 110 TYR A O 1
ATOM 899 N N . GLY A 1 111 ? 7.567 8.259 5.981 1.00 61.09 111 GLY A N 1
ATOM 900 C CA . GLY A 1 111 ? 8.123 8.077 7.319 1.00 61.09 111 GLY A CA 1
ATOM 901 C C . GLY A 1 111 ? 7.287 7.151 8.201 1.00 61.09 111 GLY A C 1
ATOM 902 O O . GLY A 1 111 ? 7.812 6.638 9.181 1.00 61.09 111 GLY A O 1
ATOM 903 N N . ASP A 1 112 ? 6.040 6.876 7.817 1.00 76.38 112 ASP A N 1
ATOM 904 C CA . ASP A 1 112 ? 5.055 6.189 8.655 1.00 76.38 112 ASP A CA 1
ATOM 905 C C . ASP A 1 112 ? 5.011 4.680 8.355 1.00 76.38 112 ASP A C 1
ATOM 907 O O . ASP A 1 112 ? 3.958 4.038 8.368 1.00 76.38 112 ASP A O 1
ATOM 911 N N . PHE A 1 113 ? 6.178 4.110 8.029 1.00 88.69 113 PHE A N 1
ATOM 912 C CA . PHE A 1 113 ? 6.345 2.670 7.884 1.00 88.69 113 PHE A CA 1
ATOM 913 C C . PHE A 1 113 ? 6.436 2.009 9.255 1.00 88.69 113 PHE A C 1
ATOM 915 O O . PHE A 1 113 ? 7.384 2.237 10.010 1.00 88.69 113 PHE A O 1
ATOM 922 N N . ILE A 1 114 ? 5.484 1.129 9.541 1.00 92.06 114 ILE A N 1
ATOM 923 C CA . ILE A 1 114 ? 5.442 0.359 10.778 1.00 92.06 114 ILE A CA 1
ATOM 924 C C . ILE A 1 114 ? 5.624 -1.110 10.414 1.00 92.06 114 ILE A C 1
ATOM 926 O O . ILE A 1 114 ? 4.848 -1.683 9.644 1.00 92.06 114 ILE A O 1
ATOM 930 N N . SER A 1 115 ? 6.654 -1.725 10.989 1.00 93.25 115 SER A N 1
ATOM 931 C CA . SER A 1 115 ? 6.968 -3.145 10.824 1.00 93.25 115 SER A CA 1
ATOM 932 C C . SER A 1 115 ? 6.851 -3.891 12.150 1.00 93.25 115 SER A C 1
ATOM 934 O O . SER A 1 115 ? 6.788 -3.293 13.226 1.00 93.25 115 SER A O 1
ATOM 936 N N . GLY A 1 116 ? 6.834 -5.219 12.071 1.00 94.94 116 GLY A N 1
ATOM 937 C CA . GLY A 1 116 ? 6.833 -6.095 13.238 1.00 94.94 116 GLY A CA 1
ATOM 938 C C . GLY A 1 116 ? 5.497 -6.786 13.500 1.00 94.94 116 GLY A C 1
ATOM 939 O O . GLY A 1 116 ? 4.449 -6.445 12.954 1.00 94.94 116 GLY A O 1
ATOM 940 N N . LYS A 1 117 ? 5.553 -7.811 14.355 1.00 95.69 117 LYS A N 1
ATOM 941 C CA . LYS A 1 117 ? 4.439 -8.738 14.590 1.00 95.69 117 LYS A CA 1
ATOM 942 C C . LYS A 1 117 ? 3.163 -8.039 15.061 1.00 95.69 117 LYS A C 1
ATOM 944 O O . LYS A 1 117 ? 2.080 -8.418 14.640 1.00 95.69 117 LYS A O 1
ATOM 949 N N . GLU A 1 118 ? 3.288 -7.027 15.916 1.00 96.81 118 GLU A N 1
ATOM 950 C CA . GLU A 1 118 ? 2.128 -6.372 16.522 1.00 96.81 118 GLU A CA 1
ATOM 951 C C . GLU A 1 118 ? 1.245 -5.659 15.490 1.00 96.81 118 GLU A C 1
ATOM 953 O O . GLU A 1 118 ? 0.041 -5.908 15.448 1.00 96.81 118 GLU A O 1
ATOM 958 N N . ILE A 1 119 ? 1.830 -4.836 14.610 1.00 96.56 119 ILE A N 1
ATOM 959 C CA . ILE A 1 119 ? 1.054 -4.156 13.565 1.00 96.56 119 ILE A CA 1
ATOM 960 C C . ILE A 1 119 ? 0.474 -5.156 12.559 1.00 96.56 119 ILE A C 1
ATOM 962 O O . ILE A 1 119 ? -0.669 -5.008 12.131 1.00 96.56 119 ILE A O 1
ATOM 966 N N . ILE A 1 120 ? 1.221 -6.216 12.234 1.00 96.88 120 ILE A N 1
ATOM 967 C CA . ILE A 1 120 ? 0.762 -7.266 11.319 1.00 96.88 120 ILE A CA 1
ATOM 968 C C . ILE A 1 120 ? -0.454 -7.997 11.896 1.00 96.88 120 ILE A C 1
ATOM 970 O O . ILE A 1 120 ? -1.450 -8.164 11.190 1.00 96.88 120 ILE A O 1
ATOM 974 N N . ASP A 1 121 ? -0.414 -8.375 13.174 1.00 97.25 121 ASP A N 1
ATOM 975 C CA . ASP A 1 121 ? -1.527 -9.049 13.850 1.00 97.25 121 ASP A CA 1
ATOM 976 C C . ASP A 1 121 ? -2.765 -8.138 13.952 1.00 97.25 121 ASP A C 1
ATOM 978 O O . ASP A 1 121 ? -3.890 -8.600 13.732 1.00 97.25 121 ASP A O 1
ATOM 982 N N . ILE A 1 122 ? -2.576 -6.840 14.231 1.00 97.38 122 ILE A N 1
ATOM 983 C CA . ILE A 1 122 ? -3.667 -5.852 14.253 1.00 97.38 122 ILE A CA 1
ATOM 984 C C . ILE A 1 122 ? -4.337 -5.759 12.880 1.00 97.38 122 ILE A C 1
ATOM 986 O O . ILE A 1 122 ? -5.555 -5.922 12.771 1.00 97.38 122 ILE A O 1
ATOM 990 N N . MET A 1 123 ? -3.555 -5.531 11.825 1.00 96.38 123 MET A N 1
ATOM 991 C CA . MET A 1 123 ? -4.098 -5.361 10.477 1.00 96.38 123 MET A CA 1
ATOM 992 C C . MET A 1 123 ? -4.746 -6.641 9.951 1.00 96.38 123 MET A C 1
ATOM 994 O O . MET A 1 123 ? -5.778 -6.574 9.277 1.00 96.38 123 MET A O 1
ATOM 998 N N . LYS A 1 124 ? -4.207 -7.810 10.315 1.00 95.31 124 LYS A N 1
ATOM 999 C CA . LYS A 1 124 ? -4.829 -9.105 10.031 1.00 95.31 124 LYS A CA 1
ATOM 1000 C C . LYS A 1 124 ? -6.178 -9.242 10.736 1.00 95.31 124 LYS A C 1
ATOM 1002 O O . LYS A 1 124 ? -7.163 -9.585 10.090 1.00 95.31 124 LYS A O 1
ATOM 1007 N N . THR A 1 125 ? -6.242 -8.902 12.025 1.00 95.81 125 THR A N 1
ATOM 1008 C CA . THR A 1 125 ? -7.488 -8.928 12.811 1.00 95.81 125 THR A CA 1
ATOM 1009 C C . THR A 1 125 ? -8.566 -8.056 12.169 1.00 95.81 125 THR A C 1
ATOM 1011 O O . THR A 1 125 ? -9.699 -8.503 12.004 1.00 95.81 125 THR A O 1
ATOM 1014 N N . LEU A 1 126 ? -8.217 -6.837 11.752 1.00 96.19 126 LEU A N 1
ATOM 1015 C CA . LEU A 1 126 ? -9.151 -5.932 11.078 1.00 96.19 126 LEU A CA 1
ATOM 1016 C C . LEU A 1 126 ? -9.582 -6.473 9.705 1.00 96.19 126 LEU A C 1
ATOM 1018 O O . LEU A 1 126 ? -10.770 -6.486 9.391 1.00 96.19 126 LEU A O 1
ATOM 1022 N N . SER A 1 127 ? -8.640 -6.980 8.908 1.00 93.06 127 SER A N 1
ATOM 1023 C CA . SER A 1 127 ? -8.906 -7.478 7.550 1.00 93.06 127 SER A CA 1
ATOM 1024 C C . SER A 1 127 ? -9.707 -8.783 7.520 1.00 93.06 127 SER A C 1
ATOM 1026 O O . SER A 1 127 ? -10.413 -9.055 6.545 1.00 93.06 127 SER A O 1
ATOM 1028 N N . GLU A 1 128 ? -9.593 -9.615 8.554 1.00 93.62 128 GLU A N 1
ATOM 1029 C CA . GLU A 1 128 ? -10.243 -10.929 8.659 1.00 93.62 128 GLU A CA 1
ATOM 1030 C C . GLU A 1 128 ? -11.454 -10.933 9.603 1.00 93.62 128 GLU A C 1
ATOM 1032 O O . GLU A 1 128 ? -12.118 -11.964 9.740 1.00 93.62 128 GLU A O 1
ATOM 1037 N N . SER A 1 129 ? -11.775 -9.796 10.230 1.00 93.69 129 SER A N 1
ATOM 1038 C CA . SER A 1 129 ? -12.926 -9.683 11.127 1.00 93.69 129 SER A CA 1
ATOM 1039 C C . SER A 1 129 ? -14.225 -10.076 10.424 1.00 93.69 129 SER A C 1
ATOM 1041 O O . SER A 1 129 ? -14.460 -9.725 9.264 1.00 93.69 129 SER A O 1
ATOM 1043 N N . LYS A 1 130 ? -15.091 -10.787 11.151 1.00 91.69 130 LYS A N 1
ATOM 1044 C CA . LYS A 1 130 ? -16.447 -11.150 10.709 1.00 91.6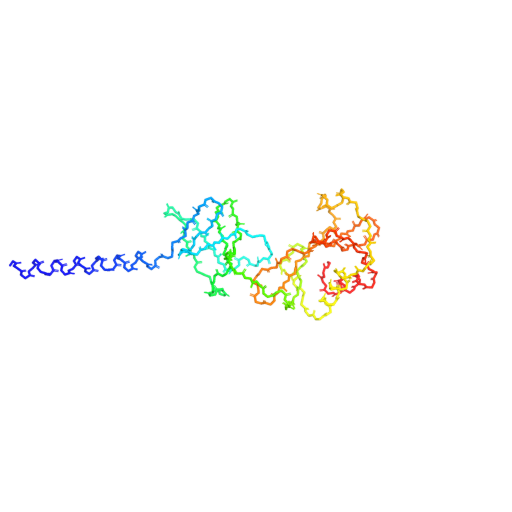9 130 LYS A CA 1
ATOM 1045 C C . LYS A 1 130 ? -17.499 -10.118 11.118 1.00 91.69 130 LYS A C 1
ATOM 1047 O O . LYS A 1 130 ? -18.619 -10.175 10.626 1.00 91.69 130 LYS A O 1
ATOM 1052 N N . GLU A 1 131 ? -17.148 -9.196 12.008 1.00 91.19 131 GLU A N 1
ATOM 1053 C CA . GLU A 1 131 ? -18.040 -8.144 12.493 1.00 91.19 131 GLU A CA 1
ATOM 1054 C C . GLU A 1 131 ? -17.952 -6.946 11.551 1.00 91.19 131 GLU A C 1
ATOM 1056 O O . GLU A 1 131 ? -17.035 -6.127 11.638 1.00 91.19 131 GLU A O 1
ATOM 1061 N N . LYS A 1 132 ? -18.878 -6.900 10.594 1.00 93.25 132 LYS A N 1
ATOM 1062 C CA . LYS A 1 132 ? -18.953 -5.845 9.583 1.00 93.25 132 LYS A CA 1
ATOM 1063 C C . LYS A 1 132 ? -19.858 -4.719 10.049 1.00 93.25 132 LYS A C 1
ATOM 1065 O O . LYS A 1 132 ? -20.836 -4.960 10.755 1.00 93.25 132 LYS A O 1
ATOM 1070 N N . VAL A 1 133 ? -19.525 -3.508 9.630 1.00 91.62 133 VAL A N 1
ATOM 1071 C CA . VAL A 1 133 ? -20.345 -2.317 9.853 1.00 91.62 133 VAL A CA 1
ATOM 1072 C C . VAL A 1 133 ? -20.656 -1.651 8.522 1.00 91.62 133 VAL A C 1
ATOM 1074 O O . VAL A 1 133 ? -19.878 -1.763 7.574 1.00 91.62 133 VAL A O 1
ATOM 1077 N N . ASP A 1 134 ? -21.791 -0.965 8.463 1.00 89.00 134 ASP A N 1
ATOM 1078 C CA . ASP A 1 134 ? -22.114 -0.106 7.332 1.00 89.00 134 ASP A CA 1
ATOM 1079 C C . ASP A 1 134 ? -21.330 1.203 7.453 1.00 89.00 134 ASP A C 1
ATOM 1081 O O . ASP A 1 134 ? -21.155 1.739 8.548 1.00 89.00 134 ASP A O 1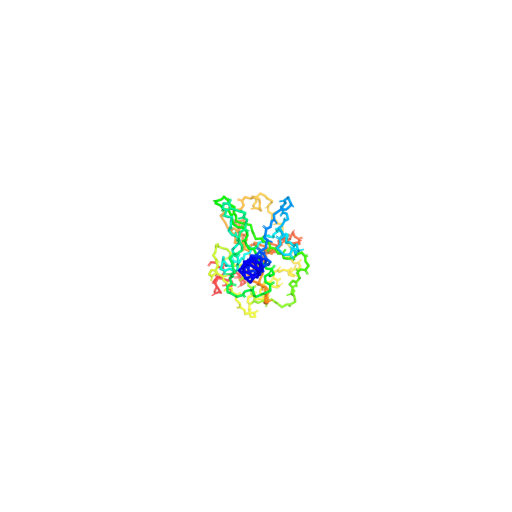
ATOM 1085 N N . ILE A 1 135 ? -20.863 1.716 6.319 1.00 85.44 135 ILE A N 1
ATOM 1086 C CA . ILE A 1 135 ? -20.202 3.014 6.223 1.00 85.44 135 ILE A CA 1
ATOM 1087 C C . ILE A 1 135 ? -20.902 3.836 5.146 1.00 85.44 135 ILE A C 1
ATOM 1089 O O . ILE A 1 135 ? -21.335 3.299 4.126 1.00 85.44 135 ILE A O 1
ATOM 1093 N N . ASP A 1 136 ? -21.032 5.137 5.386 1.00 83.25 136 ASP A N 1
ATOM 1094 C CA . ASP A 1 136 ? -21.618 6.048 4.412 1.00 83.25 136 ASP A CA 1
ATOM 1095 C C . ASP A 1 136 ? -20.744 6.115 3.145 1.00 83.25 136 ASP A C 1
ATOM 1097 O O . ASP A 1 136 ? -19.535 6.357 3.208 1.00 83.25 136 ASP A O 1
ATOM 1101 N N . ASN A 1 137 ? -21.364 5.916 1.982 1.00 80.00 137 ASN A N 1
ATOM 1102 C CA . ASN A 1 137 ? -20.685 6.028 0.695 1.00 80.00 137 ASN A CA 1
ATOM 1103 C C . ASN A 1 137 ? -20.192 7.455 0.435 1.00 80.00 137 ASN A C 1
ATOM 1105 O O . ASN A 1 137 ? -19.151 7.626 -0.197 1.00 80.00 137 ASN A O 1
ATOM 1109 N N . ASP A 1 138 ? -20.882 8.472 0.949 1.00 79.94 138 ASP A N 1
ATOM 1110 C CA . ASP A 1 138 ? -20.450 9.861 0.799 1.00 79.94 138 ASP A CA 1
ATOM 1111 C C . ASP A 1 138 ? -19.163 10.123 1.606 1.00 79.94 138 ASP A C 1
ATOM 1113 O O . ASP A 1 138 ? -18.281 10.864 1.160 1.00 79.94 138 ASP A O 1
ATOM 1117 N N . LEU A 1 139 ? -18.979 9.436 2.743 1.00 77.25 139 LEU A N 1
ATOM 1118 C CA . LEU A 1 139 ? -17.722 9.465 3.503 1.00 77.25 139 LEU A CA 1
ATOM 1119 C C . LEU A 1 139 ? -16.584 8.772 2.743 1.00 77.25 139 LEU A C 1
ATOM 1121 O O . LEU A 1 139 ? -15.490 9.328 2.674 1.00 77.25 139 LEU A O 1
ATOM 1125 N N . LEU A 1 140 ? -16.843 7.620 2.113 1.00 75.50 140 LEU A N 1
ATOM 1126 C CA . LEU A 1 140 ? -15.856 6.930 1.267 1.00 75.50 140 LEU A CA 1
ATOM 1127 C C . LEU A 1 140 ? -15.427 7.771 0.054 1.00 75.50 140 LEU A C 1
ATOM 1129 O O . LEU A 1 140 ? -14.264 7.747 -0.339 1.00 75.50 140 LEU A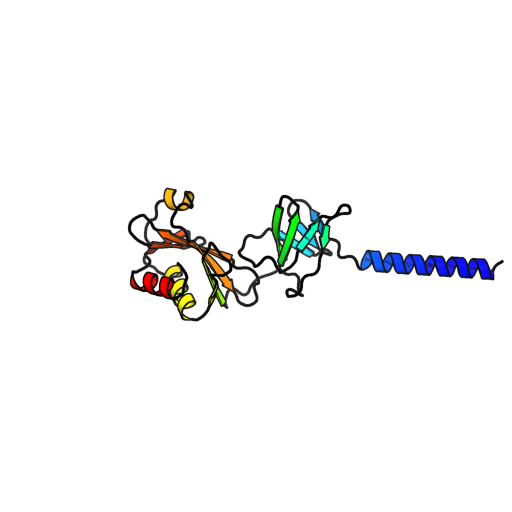 O 1
ATOM 1133 N N . MET A 1 141 ? -16.363 8.509 -0.548 1.00 69.81 141 MET A N 1
ATOM 1134 C CA . MET A 1 141 ? -16.124 9.287 -1.769 1.00 69.81 141 MET A CA 1
ATOM 1135 C C . MET A 1 141 ? -15.509 10.665 -1.505 1.00 69.81 141 MET A C 1
ATOM 1137 O O . MET A 1 141 ? -14.882 11.235 -2.399 1.00 69.81 141 MET A O 1
ATOM 1141 N N . SER A 1 142 ? -15.693 11.223 -0.306 1.00 64.31 142 SER A N 1
ATOM 1142 C CA . SER A 1 142 ? -15.240 12.583 0.011 1.00 64.31 142 SER A CA 1
ATOM 1143 C C . SER A 1 142 ? -13.742 12.691 0.309 1.00 64.31 142 SER A C 1
ATOM 1145 O O . SER A 1 142 ? -13.212 13.801 0.249 1.00 64.31 142 SER A O 1
ATOM 1147 N N . GLY A 1 143 ? -13.052 11.582 0.621 1.00 60.59 143 GLY A N 1
ATOM 1148 C CA . GLY A 1 143 ? -11.611 11.552 0.930 1.00 60.59 143 GLY A CA 1
ATOM 1149 C C . GLY A 1 143 ? -11.167 12.566 2.000 1.00 60.59 143 GLY A C 1
ATOM 1150 O O . GLY A 1 143 ? -9.999 12.950 2.050 1.00 60.59 143 GLY A O 1
ATOM 1151 N N . GLY A 1 144 ? -12.108 13.082 2.801 1.00 51.91 144 GLY A N 1
ATOM 1152 C CA . GLY A 1 144 ? -11.989 14.374 3.469 1.00 51.91 144 GLY A CA 1
ATOM 1153 C C . GLY A 1 144 ? -12.038 14.275 4.988 1.00 51.91 144 GLY A C 1
ATOM 1154 O O . GLY A 1 144 ? -13.045 13.876 5.561 1.00 51.91 144 GLY A O 1
ATOM 1155 N N . ASN A 1 145 ? -10.952 14.729 5.626 1.00 53.41 145 ASN A N 1
ATOM 1156 C CA . ASN A 1 145 ? -10.787 14.965 7.067 1.00 53.41 145 ASN A CA 1
ATOM 1157 C C . ASN A 1 145 ? -10.993 13.739 7.974 1.00 53.41 145 ASN A C 1
ATOM 1159 O O . ASN A 1 145 ? -11.757 13.779 8.934 1.00 53.41 145 ASN A O 1
ATOM 1163 N N . GLY A 1 146 ? -10.259 12.657 7.717 1.00 62.97 146 GLY A N 1
ATOM 1164 C CA . GLY A 1 146 ? -10.202 11.529 8.652 1.00 62.97 146 GLY A CA 1
ATOM 1165 C C . GLY A 1 146 ? -9.678 10.234 8.055 1.00 62.97 146 GLY A C 1
ATOM 1166 O O . GLY A 1 146 ? -9.295 9.349 8.814 1.00 62.97 146 GLY A O 1
ATOM 1167 N N . GLU A 1 147 ? -9.644 10.131 6.723 1.00 78.06 147 GLU A N 1
ATOM 1168 C CA . GLU A 1 147 ? -9.103 8.961 6.041 1.00 78.06 147 GLU A CA 1
ATOM 1169 C C . GLU A 1 147 ? -7.571 8.940 6.118 1.00 78.06 147 GLU A C 1
ATOM 1171 O O . GLU A 1 147 ? -6.882 9.773 5.528 1.00 78.06 147 GLU A O 1
ATOM 1176 N N . LYS A 1 148 ? -7.034 7.946 6.823 1.00 87.19 148 LYS A N 1
ATOM 1177 C CA . LYS A 1 148 ? -5.640 7.523 6.694 1.00 87.19 148 LYS A CA 1
ATOM 1178 C C . LYS A 1 148 ? -5.569 6.331 5.765 1.00 87.19 148 LYS A C 1
ATOM 1180 O O . LYS A 1 148 ? -6.030 5.245 6.120 1.00 87.19 148 LYS A O 1
ATOM 1185 N N . ARG A 1 149 ? -4.976 6.518 4.587 1.00 88.75 149 ARG A N 1
ATOM 1186 C CA . ARG A 1 149 ? -4.763 5.414 3.648 1.00 88.75 149 ARG A CA 1
ATOM 1187 C C . ARG A 1 149 ? -3.742 4.441 4.205 1.00 88.75 149 ARG A C 1
ATOM 1189 O O . ARG A 1 149 ? -2.718 4.848 4.750 1.00 88.75 149 ARG A O 1
ATOM 1196 N N . VAL A 1 150 ? -4.032 3.161 4.039 1.00 91.56 150 VAL A N 1
ATOM 1197 C CA . VAL A 1 150 ? -3.213 2.057 4.515 1.00 91.56 150 VAL A CA 1
ATOM 1198 C C . VAL A 1 150 ? -2.679 1.295 3.313 1.00 91.56 150 VAL A C 1
ATOM 1200 O O . VAL A 1 150 ? -3.433 0.860 2.436 1.00 91.56 150 VAL A O 1
ATOM 1203 N N . TYR A 1 151 ? -1.364 1.117 3.293 1.00 91.31 151 TYR A N 1
ATOM 1204 C CA . TYR A 1 151 ? -0.667 0.360 2.265 1.00 91.31 151 TYR A CA 1
ATOM 1205 C C . TYR A 1 151 ? 0.041 -0.822 2.905 1.00 91.31 151 TYR A C 1
ATOM 1207 O O . TYR A 1 151 ? 0.767 -0.656 3.881 1.00 91.31 151 TYR A O 1
ATOM 1215 N N . ILE A 1 152 ? -0.135 -2.010 2.341 1.00 92.19 152 ILE A N 1
ATOM 1216 C CA . ILE A 1 152 ? 0.580 -3.211 2.763 1.00 92.19 152 ILE A CA 1
ATOM 1217 C C . ILE A 1 152 ? 1.927 -3.297 2.044 1.00 92.19 152 ILE A C 1
ATOM 1219 O O . ILE A 1 152 ? 2.005 -3.115 0.828 1.00 92.19 152 ILE A O 1
ATOM 1223 N N . LYS A 1 153 ? 2.992 -3.575 2.797 1.00 90.69 153 LYS A N 1
ATOM 1224 C CA . LYS A 1 153 ? 4.350 -3.769 2.285 1.00 90.69 153 LYS A CA 1
ATOM 1225 C C . LYS A 1 153 ? 4.733 -5.233 2.437 1.00 90.69 153 LYS A C 1
ATOM 1227 O O . LYS A 1 153 ? 4.768 -5.752 3.553 1.00 90.69 153 LYS A O 1
ATOM 1232 N N . TYR A 1 154 ? 5.040 -5.884 1.324 1.00 90.06 154 TYR A N 1
ATOM 1233 C CA . TYR A 1 154 ? 5.560 -7.249 1.316 1.00 90.06 154 TYR A CA 1
ATOM 1234 C C . TYR A 1 154 ? 7.090 -7.247 1.307 1.00 90.06 154 TYR A C 1
ATOM 1236 O O . TYR A 1 154 ? 7.723 -6.291 0.838 1.00 90.06 154 TYR A O 1
ATOM 1244 N N . TYR A 1 155 ? 7.687 -8.323 1.816 1.00 83.75 155 TYR A N 1
ATOM 1245 C CA . TYR A 1 155 ? 9.134 -8.513 1.748 1.00 83.75 155 TYR A CA 1
ATOM 1246 C C . TYR A 1 155 ? 9.613 -8.498 0.292 1.00 83.75 155 TYR A C 1
ATOM 1248 O O . TYR A 1 155 ? 8.957 -9.037 -0.595 1.00 83.75 155 TYR A O 1
ATOM 1256 N N . ASN A 1 156 ? 10.773 -7.877 0.057 1.00 75.31 156 ASN A N 1
ATOM 1257 C CA . ASN A 1 156 ? 11.401 -7.719 -1.263 1.00 75.31 156 ASN A CA 1
ATOM 1258 C C . ASN A 1 156 ? 10.577 -6.941 -2.312 1.00 75.31 156 ASN A C 1
ATOM 1260 O O . ASN A 1 156 ? 11.019 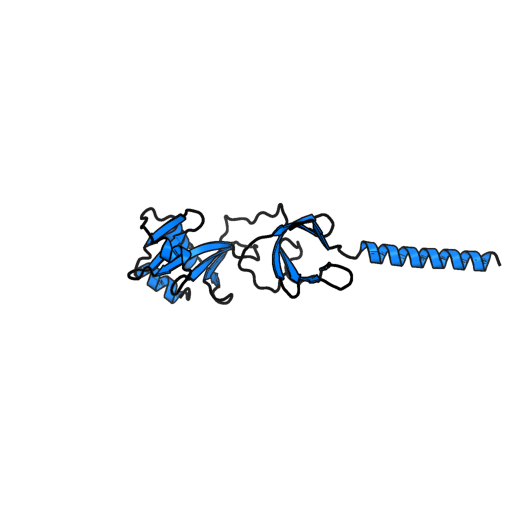-6.810 -3.447 1.00 75.31 156 ASN A O 1
ATOM 1264 N N . ASP A 1 157 ? 9.424 -6.373 -1.951 1.00 78.88 157 ASP A N 1
ATOM 1265 C CA . ASP A 1 157 ? 8.646 -5.503 -2.837 1.00 78.88 157 ASP A CA 1
ATOM 1266 C C . ASP A 1 157 ? 8.978 -4.034 -2.561 1.00 78.88 157 ASP A C 1
ATOM 1268 O O . ASP A 1 157 ? 8.635 -3.558 -1.488 1.00 78.88 157 ASP A O 1
ATOM 1272 N N . PRO A 1 158 ? 9.619 -3.261 -3.448 1.00 74.12 158 PRO A N 1
ATOM 1273 C CA . PRO A 1 158 ? 9.933 -1.856 -3.172 1.00 74.12 158 PRO A CA 1
ATOM 1274 C C . PRO A 1 158 ? 8.693 -0.946 -3.069 1.00 74.12 158 PRO A C 1
ATOM 1276 O O . PRO A 1 158 ? 8.836 0.231 -2.728 1.00 74.12 158 PRO A O 1
ATOM 1279 N N . VAL A 1 159 ? 7.492 -1.467 -3.347 1.00 79.31 159 VAL A N 1
ATOM 1280 C CA . VAL A 1 159 ? 6.238 -0.712 -3.408 1.00 79.31 159 VAL A CA 1
ATOM 1281 C C . VAL A 1 159 ? 5.232 -1.230 -2.375 1.00 79.31 159 VAL A C 1
ATOM 1283 O O . VAL A 1 159 ? 4.945 -2.417 -2.302 1.00 79.31 159 VAL A O 1
ATOM 1286 N N . GLY A 1 160 ? 4.637 -0.334 -1.591 1.00 83.94 160 GLY A N 1
ATOM 1287 C CA . GLY A 1 160 ? 3.449 -0.624 -0.789 1.00 83.94 160 GLY A CA 1
ATOM 1288 C C . GLY A 1 160 ? 2.186 -0.621 -1.654 1.00 83.94 160 GLY A C 1
ATOM 1289 O O . GLY A 1 160 ? 1.971 0.295 -2.449 1.00 83.94 160 GLY A O 1
ATOM 1290 N N . LYS A 1 161 ? 1.321 -1.623 -1.512 1.00 86.88 161 LYS A N 1
ATOM 1291 C CA . LYS A 1 161 ? 0.050 -1.704 -2.251 1.00 86.88 161 LYS A CA 1
ATOM 1292 C C . LYS A 1 161 ? -1.091 -1.180 -1.392 1.00 86.88 161 LYS A C 1
ATOM 1294 O O . LYS A 1 161 ? -1.202 -1.561 -0.232 1.00 86.88 161 LYS A O 1
ATOM 1299 N N . TYR A 1 162 ? -1.926 -0.306 -1.949 1.00 88.31 162 TYR A N 1
ATOM 1300 C CA . TYR A 1 162 ? -3.097 0.206 -1.236 1.00 88.31 162 TYR A CA 1
ATOM 1301 C C . TYR A 1 162 ? -4.016 -0.965 -0.880 1.00 88.31 162 TYR A C 1
ATOM 1303 O O . TYR A 1 162 ? -4.343 -1.763 -1.756 1.00 88.31 162 TYR A O 1
ATOM 1311 N N . CYS A 1 163 ? -4.387 -1.092 0.393 1.00 90.69 163 CYS A N 1
ATOM 1312 C CA . CYS A 1 163 ? -5.245 -2.183 0.866 1.00 90.69 163 CYS A CA 1
ATOM 1313 C C . CYS A 1 163 ? -6.499 -1.691 1.599 1.00 90.69 163 CYS A C 1
ATOM 1315 O O . CYS A 1 163 ? -7.435 -2.463 1.820 1.00 90.69 163 CYS A O 1
ATOM 1317 N N . GLY A 1 164 ? -6.549 -0.414 1.975 1.00 91.31 164 GLY A N 1
ATOM 1318 C CA . GLY A 1 164 ? -7.698 0.145 2.670 1.00 91.31 164 GLY A CA 1
ATOM 1319 C C . GLY A 1 164 ? -7.436 1.511 3.278 1.00 91.31 164 GLY A C 1
ATOM 1320 O O . GLY A 1 164 ? -6.403 2.130 3.036 1.00 91.31 164 GLY A O 1
ATOM 1321 N N . GLY A 1 165 ? -8.365 1.955 4.113 1.00 91.19 165 GLY A N 1
ATOM 1322 C CA . GLY A 1 165 ? -8.278 3.223 4.825 1.00 91.19 165 GLY A CA 1
ATOM 1323 C C . GLY A 1 165 ? -8.817 3.102 6.243 1.00 91.19 165 GLY A C 1
ATOM 1324 O O . GLY A 1 165 ? -9.741 2.334 6.503 1.00 91.19 165 GLY A O 1
ATOM 1325 N N . ILE A 1 166 ? -8.237 3.854 7.173 1.00 91.81 166 ILE A N 1
ATOM 1326 C CA . ILE A 1 166 ? -8.837 4.096 8.482 1.00 91.81 166 ILE A CA 1
ATOM 1327 C C . ILE A 1 166 ? -9.618 5.399 8.396 1.00 91.81 166 ILE A C 1
ATOM 1329 O O . ILE A 1 166 ? -9.034 6.427 8.083 1.00 91.81 166 ILE A O 1
ATOM 1333 N N . ILE A 1 167 ? -10.915 5.354 8.677 1.00 89.81 167 ILE A N 1
ATOM 1334 C CA . ILE A 1 167 ? -11.852 6.460 8.475 1.00 89.81 167 ILE A CA 1
ATOM 1335 C C . ILE A 1 167 ? -12.519 6.781 9.809 1.00 89.81 167 ILE A C 1
ATOM 1337 O O . ILE A 1 167 ? -12.872 5.877 10.565 1.00 89.81 167 ILE A O 1
ATOM 1341 N N . PHE A 1 168 ? -12.692 8.066 10.107 1.00 88.44 168 PHE A N 1
ATOM 1342 C CA . PHE A 1 168 ? -13.542 8.511 11.206 1.00 88.44 168 PHE A CA 1
ATOM 1343 C C . PHE A 1 168 ? -14.939 8.815 10.662 1.00 88.44 168 PHE A C 1
ATOM 1345 O O . PHE A 1 168 ? -15.089 9.715 9.840 1.00 88.44 168 PHE A O 1
ATOM 1352 N N . ASP A 1 169 ? -15.955 8.080 11.114 1.00 83.19 169 ASP A N 1
ATOM 1353 C CA . ASP A 1 169 ? -17.331 8.199 10.598 1.00 83.19 169 ASP A CA 1
ATOM 1354 C C . ASP A 1 169 ? -18.154 9.322 11.264 1.00 83.19 169 ASP A C 1
ATOM 1356 O O . ASP A 1 169 ? -19.355 9.459 11.038 1.00 83.19 169 ASP A O 1
ATOM 1360 N N . GLY A 1 170 ? -17.507 10.132 12.110 1.00 82.44 170 GLY A N 1
ATOM 1361 C CA . GLY A 1 170 ? -18.144 11.151 12.948 1.00 82.44 170 GLY A CA 1
ATOM 1362 C C . GLY A 1 170 ? -18.388 10.698 14.389 1.00 82.44 170 GLY A C 1
ATOM 1363 O O . GLY A 1 170 ? -18.608 11.542 15.262 1.00 82.44 170 GLY A O 1
ATOM 1364 N N . LYS A 1 171 ? -18.295 9.395 14.672 1.00 86.38 171 LYS A N 1
ATOM 1365 C CA . LYS A 1 171 ? -18.484 8.821 16.008 1.00 86.38 171 LYS A CA 1
ATOM 1366 C C . LYS A 1 171 ? -17.344 7.886 16.401 1.00 86.38 171 LYS A C 1
ATOM 1368 O O . LYS A 1 171 ? -16.772 8.051 17.480 1.00 86.38 171 LYS A O 1
ATOM 1373 N N . ASP A 1 172 ? -17.017 6.935 15.541 1.00 89.81 172 ASP A N 1
ATOM 1374 C CA . ASP A 1 172 ? -16.033 5.888 15.767 1.00 89.81 172 ASP A CA 1
ATOM 1375 C C . ASP A 1 172 ? -15.027 5.820 14.599 1.00 89.81 172 ASP A C 1
ATOM 1377 O O . ASP A 1 172 ? -15.202 6.423 13.539 1.00 89.81 172 ASP A O 1
ATOM 1381 N N . TYR A 1 173 ? -13.914 5.114 14.819 1.00 92.12 173 TYR A N 1
ATOM 1382 C CA . TYR A 1 173 ? -12.962 4.809 13.751 1.00 92.12 173 TYR A CA 1
ATOM 1383 C C . TYR A 1 173 ? -13.293 3.452 13.142 1.00 92.12 173 TYR A C 1
ATOM 1385 O O . TYR A 1 173 ? -13.490 2.473 13.864 1.00 92.12 173 TYR A O 1
ATOM 1393 N N . VAL A 1 174 ? -13.284 3.378 11.818 1.00 93.19 174 VAL A N 1
ATOM 1394 C CA . VAL A 1 174 ? -13.513 2.156 11.050 1.00 93.19 174 VAL A CA 1
ATOM 1395 C C . VAL A 1 174 ? -12.329 1.896 10.131 1.00 93.19 174 VAL A C 1
ATOM 1397 O O . VAL A 1 174 ? -11.731 2.821 9.589 1.00 93.19 174 VAL A O 1
ATOM 1400 N N . TYR A 1 175 ? -11.971 0.630 9.961 1.00 94.25 175 TYR A N 1
ATOM 1401 C CA . TYR A 1 175 ? -11.067 0.203 8.906 1.00 94.25 175 TYR A CA 1
ATOM 1402 C C . TYR A 1 175 ? -11.905 -0.278 7.728 1.00 94.25 175 TYR A C 1
ATOM 1404 O O . TYR A 1 175 ? -12.691 -1.216 7.868 1.00 94.25 175 TYR A O 1
ATOM 1412 N N . TYR A 1 176 ? -11.731 0.360 6.579 1.00 93.06 176 TYR A N 1
ATOM 1413 C CA . TYR A 1 176 ? -12.334 -0.045 5.322 1.00 93.06 176 TYR A CA 1
ATOM 1414 C C . TYR A 1 176 ? -11.312 -0.808 4.485 1.00 93.06 176 TYR A C 1
ATOM 1416 O O . TYR A 1 176 ? -10.269 -0.265 4.122 1.00 93.06 176 TYR A O 1
ATOM 1424 N N . ASN A 1 177 ? -11.611 -2.066 4.168 1.00 92.81 177 ASN A N 1
ATOM 1425 C CA . ASN A 1 177 ? -10.805 -2.882 3.271 1.00 92.81 177 ASN A CA 1
ATOM 1426 C C . ASN A 1 177 ? -11.278 -2.674 1.826 1.00 92.81 177 ASN A C 1
ATOM 1428 O O . ASN A 1 177 ? -12.419 -3.005 1.494 1.00 92.81 177 ASN A O 1
ATOM 1432 N N . TRP A 1 178 ? -10.398 -2.155 0.968 1.00 87.62 178 TRP A N 1
ATOM 1433 C CA . TRP A 1 178 ? -10.776 -1.756 -0.392 1.00 87.62 178 TRP A CA 1
ATOM 1434 C C . TRP A 1 178 ? -10.982 -2.947 -1.335 1.00 87.62 178 TRP A C 1
ATOM 1436 O O . TRP A 1 178 ? -11.850 -2.908 -2.208 1.00 87.62 178 TRP A O 1
ATOM 1446 N N . ASP A 1 179 ? -10.238 -4.034 -1.121 1.00 86.88 179 ASP A N 1
ATOM 1447 C CA . ASP A 1 179 ? -10.350 -5.252 -1.930 1.00 86.88 179 ASP A CA 1
ATOM 1448 C C . ASP A 1 179 ? -11.679 -5.973 -1.670 1.00 86.88 179 ASP A C 1
ATOM 1450 O O . ASP A 1 179 ? -12.353 -6.424 -2.598 1.00 86.88 179 ASP A O 1
ATOM 1454 N N . LYS A 1 180 ? -12.068 -6.070 -0.395 1.00 90.75 180 LYS A N 1
ATOM 1455 C CA . LYS A 1 180 ? -13.301 -6.744 0.037 1.00 90.75 180 LYS A CA 1
ATOM 1456 C C . LYS A 1 180 ? -14.525 -5.837 -0.016 1.00 90.75 180 LYS A C 1
ATOM 1458 O O . LYS A 1 180 ? -15.639 -6.349 -0.046 1.00 90.75 180 LYS A O 1
ATOM 1463 N N . LYS A 1 181 ? -14.322 -4.516 -0.053 1.00 90.44 181 LYS A N 1
ATOM 1464 C CA . LYS A 1 181 ? -15.367 -3.487 0.061 1.00 90.44 181 LYS A CA 1
ATOM 1465 C C . LYS A 1 181 ? -16.168 -3.612 1.356 1.00 90.44 181 LYS A C 1
ATOM 1467 O O . LYS A 1 181 ? -17.393 -3.533 1.362 1.00 90.44 181 LYS A O 1
ATOM 1472 N N . GLU A 1 182 ? -15.458 -3.833 2.455 1.00 93.00 182 GLU A N 1
ATOM 1473 C CA . GLU A 1 182 ? -16.033 -4.105 3.773 1.00 93.00 182 GLU A CA 1
ATOM 1474 C C . GLU A 1 182 ? -15.444 -3.156 4.817 1.00 93.00 182 GLU A C 1
ATOM 1476 O O . GLU A 1 182 ? -14.226 -2.969 4.858 1.00 93.00 182 GLU A O 1
ATOM 1481 N N . ALA A 1 183 ? -16.288 -2.620 5.702 1.00 93.12 183 ALA A N 1
ATOM 1482 C CA . ALA A 1 183 ? -15.852 -1.849 6.862 1.00 93.12 183 ALA A CA 1
ATOM 1483 C C . ALA A 1 183 ? -15.930 -2.680 8.149 1.00 93.12 183 ALA A C 1
ATOM 1485 O O . ALA A 1 183 ? -16.817 -3.520 8.327 1.00 93.12 183 ALA A O 1
ATOM 1486 N N . VAL A 1 184 ? -14.996 -2.425 9.060 1.00 95.50 184 VAL A N 1
ATOM 1487 C CA . VAL A 1 184 ? -14.921 -3.047 10.384 1.00 95.50 184 VAL A CA 1
ATOM 1488 C C . VAL A 1 184 ? -14.658 -1.963 11.419 1.00 95.50 184 VAL A C 1
ATOM 1490 O O . VAL A 1 184 ? -13.798 -1.105 11.224 1.00 95.50 184 VAL A O 1
ATOM 1493 N N . LEU A 1 185 ? -15.371 -2.019 12.542 1.00 95.00 185 LEU A N 1
ATOM 1494 C CA . LEU A 1 185 ? -15.154 -1.104 13.657 1.00 95.00 185 LEU A CA 1
ATOM 1495 C C . LEU A 1 185 ? -13.770 -1.324 14.285 1.00 95.00 185 LEU A C 1
ATOM 1497 O O . LEU A 1 185 ? -13.406 -2.443 14.651 1.00 95.00 185 LEU A O 1
ATOM 1501 N N . ILE A 1 186 ? -13.015 -0.246 14.477 1.00 95.25 186 ILE A N 1
ATOM 1502 C CA . ILE A 1 186 ? -11.762 -0.284 15.228 1.00 95.25 186 ILE A CA 1
ATOM 1503 C C . ILE A 1 186 ? -12.096 -0.113 16.708 1.00 95.25 186 ILE A C 1
ATOM 1505 O O . ILE A 1 186 ? -12.534 0.948 17.155 1.00 95.25 186 ILE A O 1
ATOM 1509 N N . SER A 1 187 ? -11.867 -1.163 17.498 1.00 95.44 187 SER A N 1
ATOM 1510 C CA . SER A 1 187 ? -12.082 -1.096 18.944 1.00 95.44 187 SER A CA 1
ATOM 1511 C C . SER A 1 187 ? -11.175 -0.045 19.597 1.00 95.44 187 SER A C 1
ATOM 1513 O O . SER A 1 187 ? -10.082 0.255 19.113 1.00 95.44 187 SER A O 1
ATOM 1515 N N . LYS A 1 188 ? -11.582 0.481 20.760 1.00 95.38 188 LYS A N 1
ATOM 1516 C CA . LYS A 1 188 ? -10.775 1.462 21.511 1.00 95.38 188 LYS A CA 1
ATOM 1517 C C . LYS A 1 188 ? -9.377 0.942 21.863 1.00 95.38 188 LYS A C 1
ATOM 1519 O O . LYS A 1 188 ? -8.435 1.727 21.904 1.00 95.38 188 LYS A O 1
ATOM 1524 N N . GLU A 1 189 ? -9.243 -0.362 22.111 1.00 96.62 189 GLU A N 1
ATOM 1525 C CA . GLU A 1 189 ? -7.950 -0.990 22.397 1.00 96.62 189 GLU A CA 1
ATOM 1526 C C . GLU A 1 189 ? -7.054 -1.020 21.154 1.00 96.62 189 GLU A C 1
ATOM 1528 O O . GLU A 1 189 ? -5.897 -0.609 21.232 1.00 96.62 189 GLU A O 1
ATOM 1533 N N . ILE A 1 190 ? -7.590 -1.442 20.001 1.00 96.69 190 ILE A N 1
ATOM 1534 C CA . ILE A 1 190 ? -6.837 -1.454 18.739 1.00 96.69 190 ILE A CA 1
ATOM 1535 C C . ILE A 1 190 ? -6.449 -0.027 18.346 1.00 96.69 190 ILE A C 1
ATOM 1537 O O . ILE A 1 190 ? -5.294 0.222 18.010 1.00 96.69 190 ILE A O 1
ATOM 1541 N N . LEU A 1 191 ? -7.377 0.926 18.456 1.00 95.06 191 LEU A N 1
ATOM 1542 C CA . LEU A 1 191 ? -7.115 2.332 18.163 1.00 95.06 191 LEU A CA 1
ATOM 1543 C C . LEU A 1 191 ? -5.987 2.895 19.038 1.00 95.06 191 LEU A C 1
ATOM 1545 O O . LEU A 1 191 ? -5.148 3.651 18.551 1.00 95.06 191 LEU A O 1
ATOM 1549 N N . LYS A 1 192 ? -5.953 2.530 20.325 1.00 96.31 192 LYS A N 1
ATOM 1550 C CA . LYS A 1 192 ? -4.879 2.933 21.238 1.00 96.31 192 LYS A CA 1
ATOM 1551 C C . LYS A 1 192 ? -3.527 2.370 20.787 1.00 96.31 192 LYS A C 1
ATOM 1553 O O . LYS A 1 192 ? -2.583 3.145 20.675 1.00 96.31 192 LYS A O 1
ATOM 1558 N N . LYS A 1 193 ? -3.453 1.074 20.466 1.00 96.69 193 LYS A N 1
ATOM 1559 C CA . LYS A 1 193 ? -2.213 0.433 19.989 1.00 96.69 193 LYS A CA 1
ATOM 1560 C C . LYS A 1 193 ? -1.722 1.040 18.679 1.00 96.69 193 LYS A C 1
ATOM 1562 O O . LYS A 1 193 ? -0.549 1.360 18.554 1.00 96.69 193 LYS A O 1
ATOM 1567 N N . LEU A 1 194 ? -2.623 1.281 17.726 1.00 93.94 194 LEU A N 1
ATOM 1568 C CA . LEU A 1 194 ? -2.276 1.942 16.467 1.00 93.94 194 LEU A CA 1
ATOM 1569 C C . LEU A 1 194 ? -1.659 3.332 16.699 1.00 93.94 194 LEU A C 1
ATOM 1571 O O . LEU A 1 194 ? -0.681 3.680 16.045 1.00 93.94 194 LEU A O 1
ATOM 1575 N N . LYS A 1 195 ? -2.180 4.110 17.658 1.00 92.19 195 LYS A N 1
ATOM 1576 C CA . LYS A 1 195 ? -1.595 5.406 18.048 1.00 92.19 195 LYS A CA 1
ATOM 1577 C C . LYS A 1 195 ? -0.221 5.258 18.701 1.00 92.19 195 LYS A C 1
ATOM 1579 O O . LYS A 1 195 ? 0.681 6.018 18.375 1.00 92.19 195 LYS A O 1
ATOM 1584 N N . GLU A 1 196 ? -0.050 4.286 19.596 1.00 94.31 196 GLU A N 1
ATOM 1585 C CA . GLU A 1 196 ? 1.238 4.000 20.251 1.00 94.31 196 GLU A CA 1
ATOM 1586 C C . GLU A 1 196 ? 2.319 3.573 19.245 1.00 94.31 196 GLU A C 1
ATOM 1588 O O . GLU A 1 196 ? 3.487 3.910 19.418 1.00 94.31 196 GLU A O 1
ATOM 1593 N N . LEU A 1 197 ? 1.918 2.892 18.169 1.00 92.44 197 LEU A N 1
ATOM 1594 C CA . LEU A 1 197 ? 2.794 2.476 17.073 1.00 92.44 197 LEU A CA 1
ATOM 1595 C C . LEU A 1 197 ? 3.078 3.591 16.050 1.00 92.44 197 LEU A C 1
ATOM 1597 O O . LEU A 1 197 ? 3.914 3.394 15.172 1.00 92.44 197 LEU A O 1
ATOM 1601 N N . GLY A 1 198 ? 2.411 4.746 16.150 1.00 89.25 198 GLY A N 1
ATOM 1602 C CA . GLY A 1 198 ? 2.602 5.877 15.236 1.00 89.25 198 GLY A CA 1
ATOM 1603 C C . GLY A 1 198 ? 1.779 5.816 13.946 1.00 89.25 198 GLY A C 1
ATOM 1604 O O . GLY A 1 198 ? 2.104 6.506 12.989 1.00 89.25 198 GLY A O 1
ATOM 1605 N N . ALA A 1 199 ? 0.703 5.023 13.891 1.00 87.88 199 ALA A N 1
ATOM 1606 C CA . ALA A 1 199 ? -0.174 4.966 12.713 1.00 87.88 199 ALA A CA 1
ATOM 1607 C C . ALA A 1 199 ? -1.068 6.216 12.567 1.00 87.88 199 ALA A C 1
ATOM 1609 O O . ALA A 1 199 ? -1.722 6.402 11.540 1.00 87.88 199 ALA A O 1
ATOM 1610 N N . PHE A 1 200 ? -1.125 7.068 13.598 1.00 83.88 200 PHE A N 1
ATOM 1611 C CA . PHE A 1 200 ? -1.981 8.250 13.677 1.00 83.88 200 PHE A CA 1
ATOM 1612 C C . PHE A 1 200 ? -1.193 9.535 13.872 1.00 83.88 200 PHE A C 1
ATOM 1614 O O . PHE A 1 200 ? -0.366 9.573 14.804 1.00 83.88 200 PHE A O 1
#

pLDDT: mean 78.33, std 14.89, range [41.38, 97.38]

Foldseek 3Di:
DVVVVVVVVVVVVVVVVVVVCVVVPFFDWDDDDQWIATNNFIKHFDDFDFDPQAWEFEADPVGTGTDHGPDCPPCQWHWYDDPVDTTIIGGPPDDADPPAWQFKAWDDDPVRTFGDDPRVVLVCCQVVPPAFDDADVCQVVVCDDAWTWMFIDGPPDSTTHTQWTFGDRVPFTWTQGPVVRTIDTQDPVSVVVCVVRPSD

Sequence (200 aa):
MKKMLMFGIIFVCILLCIKLVTCIGRKHAYFQGQILYIDGEEYEETAGFYKESNTVISRTDNGFTIYEVVGDPEHNYVVARSFLDNYLHVKKNYAVDKTAIEGYFFEPGYGDFISGKEIIDIMKTLSESKEKVDIDNDLLMSGGNGEKRVYIKYYNDPVGKYCGGIIFDGKDYVYYNWDKKEAVLISKEILKKLKELGAF

Radius of gyration: 24.66 Å; chains: 1; bounding box: 71×32×75 Å